Protein AF-L7FM62-F1 (afdb_monomer_lite)

Radius of gyration: 17.31 Å; chains: 1; bounding box: 42×40×51 Å

pLDDT: mean 84.06, std 14.1, range [42.88, 98.44]

InterPro domains:
  IPR026906 BspA-type LRR region [PF13306] (39-106)
  IPR026906 BspA-type LRR region [PF13306] (114-190)
  IPR032675 Leucine-rich repeat domain superfamily [G3DSA:3.80.10.10] (7-193)
  IPR053139 Putative surface bspA-like protein [PTHR45661] (45-191)

Secondary structure (DSSP, 8-state):
-----B---SSS-----TTTTTT-TT--B-S-B---TT-SSHHHHHHHHS---EEEB-TT--EE-TTTTTT-TT--EEE--TT--EE-TTTTTT-TT--EEE--TT-EE-TT---TT-TT-------TT--EEPTTTTTT-TT--EEE--TT--EE-TTTTTT-TT--EEE--TT--EE-TTTTTT-TT----

Sequence (193 aa):
MRNLIEIISPHETLEMEDFTLWACNMLSVHPKFIPTKYAWYIDKYLLSFCNIKTVFVSPKVETLPTKCFCDATKIISITIPSNVGFVENHCFCGCTNLEEINFGKNTCFDKWVTFANLFSLTKISLPTTLTKIKKFMFKNCWRLKNIDIQKNIVKIGDFAFQNCKFLTQVKIPENVSYIGIGCFKGCISLHIF

Organism: NCBI:txid370355

Foldseek 3Di:
DDQAQEDDDPDQADDDDACPCAQVQNHAYYSADEDDPPPPPRQCRCQVRYLHAEHEHDLVAQEADALNCALSCNYQEYEAEQNNQEYEARNQHNNCNHQYYHYYQRYDYDPHAANANVCNHQEYDDHPNDQELEANRHHNVCNHAEYADDQNHQEYEALSNAQVQNHQEDDDHPNHPYHYHCVVHNNNNHDDD

Structure (mmCIF, N/CA/C/O backbone):
data_AF-L7FM62-F1
#
_entry.id   AF-L7FM62-F1
#
loop_
_atom_site.group_PDB
_atom_site.id
_atom_site.type_symbol
_atom_site.label_atom_id
_atom_site.label_alt_id
_atom_site.label_comp_id
_atom_site.label_asym_id
_atom_site.label_entity_id
_atom_site.label_seq_id
_atom_site.pdbx_PDB_ins_code
_atom_site.Cartn_x
_atom_site.Cartn_y
_atom_site.Cartn_z
_atom_site.occupancy
_atom_site.B_iso_or_equiv
_atom_site.auth_seq_id
_atom_site.auth_comp_id
_atom_site.auth_asym_id
_atom_site.auth_atom_id
_atom_site.pdbx_PDB_model_num
ATOM 1 N N . MET A 1 1 ? -14.766 24.949 20.394 1.00 49.03 1 MET A N 1
ATOM 2 C CA . MET A 1 1 ? -13.620 24.028 20.219 1.00 49.03 1 MET A CA 1
ATOM 3 C C . MET A 1 1 ? -13.544 23.150 21.449 1.00 49.03 1 MET A C 1
ATOM 5 O O . MET A 1 1 ? -13.551 23.694 22.544 1.00 49.03 1 MET A O 1
ATOM 9 N N . ARG A 1 2 ? -13.571 21.822 21.300 1.00 58.53 2 ARG A N 1
ATOM 10 C CA . ARG A 1 2 ? -13.407 20.913 22.443 1.00 58.53 2 ARG A CA 1
ATOM 11 C C . ARG A 1 2 ? -11.908 20.676 22.648 1.00 58.53 2 ARG A C 1
ATOM 13 O O . ARG A 1 2 ? -11.234 20.267 21.709 1.00 58.53 2 ARG A O 1
ATOM 20 N N . ASN A 1 3 ? -11.401 20.930 23.854 1.00 79.69 3 ASN A N 1
ATOM 21 C CA . ASN A 1 3 ? -9.987 20.774 24.237 1.00 79.69 3 ASN A CA 1
ATOM 22 C C . ASN A 1 3 ? -9.592 19.302 24.485 1.00 79.69 3 ASN 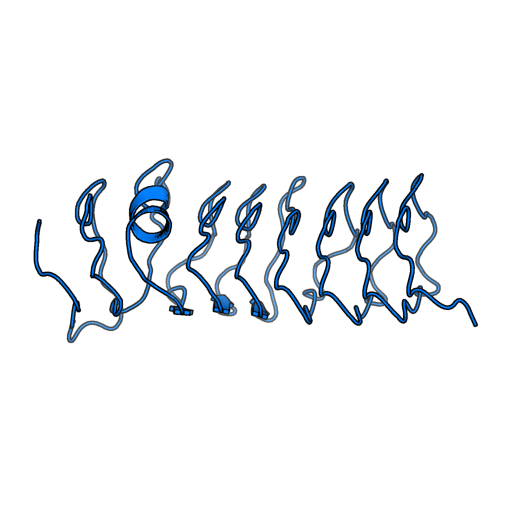A C 1
ATOM 24 O O . ASN A 1 3 ? -8.741 19.023 25.323 1.00 79.69 3 ASN A O 1
ATOM 28 N N . LEU A 1 4 ? -10.237 18.345 23.809 1.00 79.44 4 LEU A N 1
ATOM 29 C CA . LEU A 1 4 ? -9.950 16.925 24.006 1.00 79.44 4 LEU A CA 1
ATOM 30 C C . LEU A 1 4 ? -8.653 16.573 23.269 1.00 79.44 4 LEU A C 1
ATOM 32 O O . LEU A 1 4 ? -8.637 16.536 22.040 1.00 79.44 4 LEU A O 1
ATOM 36 N N . ILE A 1 5 ? -7.574 16.372 24.025 1.00 83.25 5 ILE A N 1
ATOM 37 C CA . ILE A 1 5 ? -6.223 16.104 23.501 1.00 83.25 5 ILE A CA 1
ATOM 38 C C . ILE A 1 5 ? -5.895 14.606 23.536 1.00 83.25 5 ILE A C 1
ATOM 40 O O . ILE A 1 5 ? -5.199 14.100 22.650 1.00 83.25 5 ILE A O 1
ATOM 44 N N . GLU A 1 6 ? -6.433 13.889 24.521 1.00 83.75 6 GLU A N 1
ATOM 45 C CA . GLU A 1 6 ? -6.197 12.466 24.736 1.00 83.75 6 GLU A CA 1
ATOM 46 C C . GLU A 1 6 ? -7.462 11.751 25.207 1.00 83.75 6 GLU A C 1
ATOM 48 O O . GLU A 1 6 ? -8.323 12.333 25.866 1.00 83.75 6 GLU A O 1
ATOM 53 N N . ILE A 1 7 ? -7.554 10.470 24.861 1.00 78.88 7 ILE A N 1
ATOM 54 C CA . ILE A 1 7 ? -8.517 9.532 25.428 1.00 78.88 7 ILE A CA 1
ATOM 55 C C . ILE A 1 7 ? -7.703 8.388 26.022 1.00 78.88 7 ILE A C 1
ATOM 57 O O . ILE A 1 7 ? -6.917 7.746 25.324 1.00 78.88 7 ILE A O 1
ATOM 61 N N . ILE A 1 8 ? -7.891 8.138 27.314 1.00 79.81 8 ILE A N 1
ATOM 62 C CA . ILE A 1 8 ? -7.246 7.045 28.040 1.00 79.81 8 ILE A CA 1
ATOM 63 C C . ILE A 1 8 ? -8.351 6.082 28.463 1.00 79.81 8 ILE A C 1
ATOM 65 O O . ILE A 1 8 ? -9.348 6.494 29.051 1.00 79.81 8 ILE A O 1
ATOM 69 N N . SER A 1 9 ? -8.183 4.801 28.146 1.00 74.44 9 SER A N 1
ATOM 70 C CA . SER A 1 9 ? -9.103 3.738 28.545 1.00 74.44 9 SER A CA 1
ATOM 71 C C . SER A 1 9 ? -8.308 2.624 29.223 1.00 74.44 9 SER A C 1
ATOM 73 O O . SER A 1 9 ? -7.257 2.250 28.699 1.00 74.44 9 SER A O 1
ATOM 75 N N . PRO A 1 10 ? -8.781 2.072 30.359 1.00 76.94 10 PRO A N 1
ATOM 76 C CA . PRO A 1 10 ? -8.186 0.872 30.946 1.00 76.94 10 PRO A CA 1
ATOM 77 C C . PRO A 1 10 ? -8.466 -0.371 30.089 1.00 76.94 10 PRO A C 1
ATOM 79 O O . PRO A 1 10 ? -7.793 -1.390 30.230 1.00 76.94 10 PRO A O 1
ATOM 82 N N . HIS A 1 11 ? -9.460 -0.299 29.200 1.00 67.88 11 HIS A N 1
ATOM 83 C CA . HIS A 1 11 ? -9.726 -1.346 28.230 1.00 67.88 11 HIS A CA 1
ATOM 84 C C . HIS A 1 11 ? -8.740 -1.252 27.074 1.00 67.88 11 HIS A C 1
ATOM 86 O O . HIS A 1 11 ? -8.425 -0.166 26.592 1.00 67.88 11 HIS A O 1
ATOM 92 N N . GLU A 1 12 ? -8.313 -2.414 26.582 1.00 66.31 12 GLU A N 1
ATOM 93 C CA . GLU A 1 12 ? -7.366 -2.510 25.474 1.00 66.31 12 GLU A CA 1
ATOM 94 C C . GLU A 1 12 ? -7.845 -1.770 24.212 1.00 66.31 12 GLU A C 1
ATOM 96 O O . GLU A 1 12 ? -7.026 -1.313 23.417 1.00 66.31 12 GLU A O 1
ATOM 101 N N . THR A 1 13 ? -9.163 -1.668 24.029 1.00 64.25 13 THR A N 1
ATOM 102 C CA . THR A 1 13 ? -9.812 -1.065 22.866 1.00 64.25 13 THR A CA 1
ATOM 103 C C . THR A 1 13 ? -11.104 -0.362 23.268 1.00 64.25 13 THR A C 1
ATOM 105 O O . THR A 1 13 ? -11.814 -0.865 24.141 1.00 64.25 13 THR A O 1
ATOM 108 N N . LEU A 1 14 ? -11.445 0.737 22.593 1.00 66.94 14 LEU A N 1
ATOM 109 C CA . LEU A 1 14 ? -12.671 1.501 22.835 1.00 66.94 14 LEU A CA 1
ATOM 110 C C . LEU A 1 14 ? -13.497 1.591 21.542 1.00 66.94 14 LEU A C 1
ATOM 112 O O . LEU A 1 14 ? -13.005 2.094 20.533 1.00 66.94 14 LEU A O 1
ATOM 116 N N . GLU A 1 15 ? -14.725 1.074 21.571 1.00 67.06 15 GLU A N 1
ATOM 117 C CA . GLU A 1 15 ? -15.698 1.246 20.484 1.00 67.06 15 GLU A CA 1
ATOM 118 C C . GLU A 1 15 ? -16.372 2.614 20.623 1.00 67.06 15 GLU A C 1
ATOM 120 O O . GLU A 1 15 ? -16.695 3.043 21.731 1.00 67.06 15 GLU A O 1
ATOM 125 N N . MET A 1 16 ? -16.559 3.312 19.503 1.00 66.94 16 MET A N 1
ATOM 126 C CA . MET A 1 16 ? -17.201 4.624 19.465 1.00 66.94 16 MET A CA 1
ATOM 127 C C . MET A 1 16 ? -18.204 4.684 18.322 1.00 66.94 16 MET A C 1
ATOM 129 O O . MET A 1 16 ? -17.949 4.162 17.238 1.00 66.94 16 MET A O 1
ATOM 133 N N . GLU A 1 17 ? -19.331 5.343 18.568 1.00 63.56 17 GLU A N 1
ATOM 134 C CA . GLU A 1 17 ? -20.354 5.579 17.554 1.00 63.56 17 GLU A CA 1
ATOM 135 C C . GLU A 1 17 ? -19.947 6.692 16.578 1.00 63.56 17 GLU A C 1
ATOM 137 O O . GLU A 1 17 ? -19.031 7.488 16.829 1.00 63.56 17 GLU A O 1
ATOM 142 N N . ASP A 1 18 ? -20.673 6.764 15.464 1.00 58.88 18 ASP A N 1
ATOM 143 C CA . ASP A 1 18 ? -20.559 7.803 14.445 1.00 58.88 18 ASP A CA 1
ATOM 144 C C . ASP A 1 18 ? -20.551 9.194 15.100 1.00 58.88 18 ASP A C 1
ATOM 146 O O . ASP A 1 18 ? -21.311 9.474 16.023 1.00 58.88 18 ASP A O 1
ATOM 150 N N . PHE A 1 19 ? -19.687 10.092 14.622 1.00 60.34 19 PHE A N 1
ATOM 151 C CA . PHE A 1 19 ? -19.559 11.475 15.114 1.00 60.34 19 PHE A CA 1
ATOM 152 C C . PHE A 1 19 ? -19.111 11.663 16.579 1.00 60.34 19 PHE A C 1
ATOM 154 O O . PHE A 1 19 ? -18.954 12.816 16.988 1.00 60.34 19 PHE A O 1
ATOM 161 N N . THR A 1 20 ? -18.799 10.603 17.342 1.00 68.44 20 THR A N 1
ATOM 162 C CA . THR A 1 20 ? -18.318 10.717 18.742 1.00 68.44 20 THR A CA 1
ATOM 163 C C . THR A 1 20 ? -17.150 11.703 18.882 1.00 68.44 20 THR A C 1
ATOM 165 O O . THR A 1 20 ? -17.097 12.491 19.827 1.00 68.44 20 THR A O 1
ATOM 168 N N . LEU A 1 21 ? -16.236 11.708 17.904 1.00 72.19 21 LEU A N 1
ATOM 169 C CA . LEU A 1 21 ? -15.030 12.549 17.884 1.00 72.19 21 LEU A CA 1
ATOM 170 C C . LEU A 1 21 ? -15.069 13.642 16.810 1.00 72.19 21 LEU A C 1
ATOM 172 O O . LEU A 1 21 ? -14.034 14.164 16.386 1.00 72.19 21 LEU A O 1
ATOM 176 N N . TRP A 1 22 ? -16.268 14.015 16.358 1.00 71.62 22 TRP A N 1
ATOM 177 C CA . TRP A 1 22 ? -16.427 15.105 15.406 1.00 71.62 22 TRP A CA 1
ATOM 178 C C . TRP A 1 22 ? -15.876 16.421 15.981 1.00 71.62 22 TRP A C 1
ATOM 180 O O . TRP A 1 22 ? -16.184 16.813 17.108 1.00 71.62 22 TRP A O 1
ATOM 190 N N . ALA A 1 23 ? -15.043 17.100 15.186 1.00 72.81 23 ALA A N 1
ATOM 191 C CA . ALA A 1 23 ? -14.359 18.346 15.541 1.00 72.81 23 ALA A CA 1
ATOM 192 C C . ALA A 1 23 ? -13.400 18.269 16.756 1.00 72.81 23 ALA A C 1
ATOM 194 O O . ALA A 1 23 ? -13.016 19.307 17.310 1.00 72.81 23 ALA A O 1
ATOM 195 N N . CYS A 1 24 ? -12.960 17.069 17.159 1.00 75.06 24 CYS A N 1
ATOM 196 C CA . CYS A 1 24 ? -11.897 16.864 18.152 1.00 75.06 24 CYS A CA 1
ATOM 197 C C . CYS A 1 24 ? -10.498 17.101 17.549 1.00 75.06 24 CYS A C 1
ATOM 199 O O . CYS A 1 24 ? -9.628 16.236 17.575 1.00 75.06 24 CYS A O 1
ATOM 201 N N . ASN A 1 25 ? -10.263 18.300 17.011 1.00 77.81 25 ASN A N 1
ATOM 202 C CA . ASN A 1 25 ? -9.083 18.597 16.187 1.00 77.81 25 ASN A CA 1
ATOM 203 C C . ASN A 1 25 ? -7.741 18.528 16.940 1.00 77.81 25 ASN A C 1
ATOM 205 O O . ASN A 1 25 ? -6.683 18.441 16.320 1.00 77.81 25 ASN A O 1
ATOM 209 N N . MET A 1 26 ? -7.787 18.574 18.274 1.00 80.56 26 MET A N 1
ATOM 210 C CA . MET A 1 26 ? -6.614 18.490 19.148 1.00 80.56 26 MET A CA 1
ATOM 211 C C . MET A 1 26 ? -6.299 17.057 19.592 1.00 80.56 26 MET A C 1
ATOM 213 O O . MET A 1 26 ? -5.229 16.831 20.159 1.00 80.56 26 MET A O 1
ATOM 217 N N . LEU A 1 27 ? -7.195 16.094 19.333 1.00 79.81 27 LEU A N 1
ATOM 218 C CA . LEU A 1 27 ? -7.013 14.712 19.756 1.00 79.81 27 LEU A CA 1
ATOM 219 C C . LEU A 1 27 ? -5.806 14.117 19.032 1.00 79.81 27 LEU A C 1
ATOM 221 O O . LEU A 1 27 ? -5.775 14.044 17.805 1.00 79.81 27 LEU A O 1
ATOM 225 N N . SER A 1 28 ? -4.813 13.701 19.805 1.00 79.12 28 SER A N 1
ATOM 226 C CA . SER A 1 28 ? -3.549 13.154 19.299 1.00 79.12 28 SER A CA 1
ATOM 227 C C . SER A 1 28 ? -3.240 11.758 19.843 1.00 79.12 28 SER A C 1
ATOM 229 O O . SER A 1 28 ? -2.419 11.051 19.259 1.00 79.12 28 SER A O 1
ATOM 231 N N . VAL A 1 29 ? -3.942 11.336 20.903 1.00 73.50 29 VAL A N 1
ATOM 232 C CA . VAL A 1 29 ? -3.799 10.027 21.556 1.00 73.50 29 VAL A CA 1
ATOM 233 C C . VAL A 1 29 ? -5.168 9.348 21.665 1.00 73.50 29 VAL A C 1
ATOM 235 O O . VAL A 1 29 ? -6.102 9.935 22.207 1.00 73.50 29 VAL A O 1
ATOM 238 N N . HIS A 1 30 ? -5.286 8.111 21.169 1.00 74.44 30 HIS A N 1
ATOM 239 C CA . HIS A 1 30 ? -6.516 7.305 21.208 1.00 74.44 30 HIS A CA 1
ATOM 240 C C . HIS A 1 30 ? -6.205 5.851 21.621 1.00 74.44 30 HIS A C 1
ATOM 242 O O . HIS A 1 30 ? -5.213 5.300 21.129 1.00 74.44 30 HIS A O 1
ATOM 248 N N . PRO A 1 31 ? -7.037 5.186 22.454 1.00 64.94 31 PRO A N 1
ATOM 249 C CA . PRO A 1 31 ? -6.755 3.863 23.025 1.00 64.94 31 PRO A CA 1
ATOM 250 C C . PRO A 1 31 ? -7.013 2.704 22.038 1.00 64.94 31 PRO A C 1
ATOM 252 O O . PRO A 1 31 ? -7.714 1.752 22.347 1.00 64.94 31 PRO A O 1
ATOM 255 N N . LYS A 1 32 ? -6.389 2.755 20.851 1.00 68.56 32 LYS A N 1
ATOM 256 C CA . LYS A 1 32 ? -6.542 1.821 19.711 1.00 68.56 32 LYS A CA 1
ATOM 257 C C . LYS A 1 32 ? -7.859 1.971 18.949 1.00 68.56 32 LYS A C 1
ATOM 259 O O . LYS A 1 32 ? -8.868 2.406 19.490 1.00 68.56 32 LYS A O 1
ATOM 264 N N . PHE A 1 33 ? -7.811 1.659 17.659 1.00 63.56 33 PHE A N 1
ATOM 265 C CA . PHE A 1 33 ? -8.907 1.881 16.720 1.00 63.56 33 PHE A CA 1
ATOM 266 C C . PHE A 1 33 ? -9.617 0.561 16.386 1.00 63.56 33 PHE A C 1
ATOM 268 O O . PHE A 1 33 ? -8.963 -0.427 16.031 1.00 63.56 33 PHE A O 1
ATOM 275 N N . ILE A 1 34 ? -10.949 0.555 16.501 1.00 57.62 34 ILE A N 1
ATOM 276 C CA . ILE A 1 34 ? -11.822 -0.529 16.039 1.00 57.62 34 ILE A CA 1
ATOM 277 C C . ILE A 1 34 ? -12.706 0.033 14.916 1.00 57.62 34 ILE A C 1
ATOM 279 O O . ILE A 1 34 ? -13.681 0.714 15.223 1.00 57.62 34 ILE A O 1
ATOM 283 N N . PRO A 1 35 ? -12.412 -0.255 13.638 1.00 54.12 35 PRO A N 1
ATOM 284 C CA . PRO A 1 35 ? -13.389 -0.070 12.585 1.00 54.12 35 PRO A CA 1
ATOM 285 C C . PRO A 1 35 ? -14.547 -1.042 12.812 1.00 54.12 35 PRO A C 1
ATOM 287 O O . PRO A 1 35 ? -14.364 -2.249 12.996 1.00 54.12 35 PRO A O 1
ATOM 290 N N . THR A 1 36 ? -15.751 -0.494 12.833 1.00 49.75 36 THR A N 1
ATOM 291 C CA . THR A 1 36 ? -16.999 -1.237 12.997 1.00 49.75 36 THR A CA 1
ATOM 292 C C . THR A 1 36 ? -17.367 -1.941 11.680 1.00 49.75 36 THR A C 1
ATOM 294 O O . THR A 1 36 ? -17.118 -1.414 10.596 1.00 49.75 36 THR A O 1
ATOM 297 N N . LYS A 1 37 ? -17.986 -3.135 11.740 1.00 45.06 37 LYS A N 1
ATOM 298 C CA . LYS A 1 37 ? -18.397 -3.931 10.553 1.00 45.06 37 LYS A CA 1
ATOM 299 C C . LYS A 1 37 ? -19.301 -3.150 9.580 1.00 45.06 37 LYS A C 1
ATOM 301 O O . LYS A 1 37 ? -19.382 -3.497 8.405 1.00 45.06 37 LYS A O 1
ATOM 306 N N . TYR A 1 38 ? -19.968 -2.105 10.069 1.00 42.88 38 TYR A N 1
ATOM 307 C CA . TYR A 1 38 ? -20.912 -1.270 9.322 1.00 42.88 38 TYR A CA 1
ATOM 308 C C . TYR A 1 38 ? -20.440 0.184 9.178 1.00 42.88 38 TYR A C 1
ATOM 310 O O . TYR A 1 38 ? -21.223 1.052 8.799 1.00 42.88 38 TYR A O 1
ATOM 318 N N . ALA A 1 39 ? -19.173 0.476 9.485 1.00 45.69 39 ALA A N 1
ATOM 319 C CA . ALA A 1 39 ? -18.628 1.825 9.436 1.00 45.69 39 ALA A CA 1
ATOM 320 C C . ALA A 1 39 ? -18.424 2.304 7.991 1.00 45.69 39 ALA A C 1
ATOM 322 O O . ALA A 1 39 ? -17.317 2.322 7.462 1.00 45.69 39 ALA A O 1
ATOM 323 N N . TRP A 1 40 ? -19.500 2.736 7.337 1.00 47.12 40 TRP A N 1
ATOM 324 C CA . TRP A 1 40 ? -19.395 3.487 6.085 1.00 47.12 40 TRP A CA 1
ATOM 325 C C . TRP A 1 40 ? -18.919 4.933 6.332 1.00 47.12 40 TRP A C 1
ATOM 327 O O . TRP A 1 40 ? -18.398 5.564 5.411 1.00 47.12 40 TRP A O 1
ATOM 337 N N . TYR A 1 41 ? -19.055 5.440 7.571 1.00 46.19 41 TYR A N 1
ATOM 338 C CA . TYR A 1 41 ? -18.729 6.824 7.953 1.00 46.19 41 TYR A CA 1
ATOM 339 C C . TYR A 1 41 ? -18.043 7.012 9.327 1.00 46.19 41 TYR A C 1
ATOM 341 O O . TYR A 1 41 ? -17.331 8.012 9.470 1.00 46.19 41 TYR A O 1
ATOM 349 N N . ILE A 1 42 ? -18.154 6.056 10.267 1.00 45.31 42 ILE A N 1
ATOM 350 C CA . ILE A 1 42 ? -17.669 6.175 11.671 1.00 45.31 42 ILE A CA 1
ATOM 351 C C . ILE A 1 42 ? -16.182 6.544 11.733 1.00 45.31 42 ILE A C 1
ATOM 353 O O . ILE A 1 42 ? -15.741 7.346 12.556 1.00 45.31 42 ILE A O 1
ATOM 357 N N . ASP A 1 43 ? -15.419 6.053 10.764 1.00 53.97 43 ASP A N 1
ATOM 358 C CA . ASP A 1 43 ? -13.964 6.064 10.814 1.00 53.97 43 ASP A CA 1
ATOM 359 C C . ASP A 1 43 ? -13.320 7.205 10.028 1.00 53.97 43 ASP A C 1
ATOM 361 O O . ASP A 1 43 ? -12.213 7.652 10.350 1.00 53.97 43 ASP A O 1
ATOM 365 N N . LYS A 1 44 ? -14.030 7.747 9.027 1.00 52.66 44 LYS A N 1
ATOM 366 C CA . LYS A 1 44 ? -13.498 8.841 8.209 1.00 52.66 44 LYS A CA 1
ATOM 367 C C . LYS A 1 44 ? -13.217 10.060 9.079 1.00 52.66 44 LYS A C 1
ATOM 369 O O . LYS A 1 44 ? -12.220 10.745 8.870 1.00 52.66 44 LYS A O 1
ATOM 374 N N . TYR A 1 45 ? -14.065 10.331 10.066 1.00 53.72 45 TYR A N 1
ATOM 375 C CA . TYR A 1 45 ? -13.995 11.553 10.862 1.00 53.72 45 TYR A CA 1
ATOM 376 C C . TYR A 1 45 ? -12.939 11.519 11.961 1.00 53.72 45 TYR A C 1
ATOM 378 O O . TYR A 1 45 ? -12.272 12.536 12.157 1.00 53.72 45 TYR A O 1
ATOM 386 N N . LEU A 1 46 ? -12.722 10.364 12.604 1.00 59.72 46 LEU A N 1
ATOM 387 C CA . LEU A 1 46 ? -11.610 10.182 13.539 1.00 59.72 46 LEU A CA 1
ATOM 388 C C . LEU A 1 46 ? -10.294 10.588 12.868 1.00 59.72 46 LEU A C 1
ATOM 390 O O . LEU A 1 46 ? -9.519 11.367 13.408 1.00 59.72 46 LEU A O 1
ATOM 394 N N . LEU A 1 47 ? -10.075 10.106 11.651 1.00 64.62 47 LEU A N 1
ATOM 395 C CA . LEU A 1 47 ? -8.807 10.255 10.949 1.00 64.62 47 LEU A CA 1
ATOM 396 C C . LEU A 1 47 ? -8.693 11.557 10.151 1.00 64.62 47 LEU A C 1
ATOM 398 O O . LEU A 1 47 ? -7.590 12.066 9.960 1.00 64.62 47 LEU A O 1
ATOM 402 N N . SER A 1 48 ? -9.822 12.088 9.671 1.00 63.28 48 SER A N 1
ATOM 403 C CA . SER A 1 48 ? -9.851 13.339 8.902 1.00 63.28 48 SER A CA 1
ATOM 404 C C . SER A 1 48 ? -9.767 14.574 9.795 1.00 63.28 48 SER A C 1
ATOM 406 O O . SER A 1 48 ? -9.227 15.589 9.360 1.00 63.28 48 SER A O 1
ATOM 408 N N . PHE A 1 49 ? -10.310 14.516 11.018 1.00 63.44 49 PHE A N 1
ATOM 409 C CA . PHE A 1 49 ? -10.369 15.680 11.905 1.00 63.44 49 PHE A CA 1
ATOM 410 C C . PHE A 1 49 ? -9.370 15.636 13.058 1.00 63.44 49 PHE A C 1
ATOM 412 O O . PHE A 1 49 ? -8.901 16.698 13.455 1.00 63.44 49 PHE A O 1
ATOM 419 N N . CYS A 1 50 ? -9.002 14.463 13.579 1.00 70.25 50 CYS A N 1
ATOM 420 C CA . CYS A 1 50 ? -8.064 14.388 14.700 1.00 70.25 50 CYS A CA 1
ATOM 421 C C . CYS A 1 50 ? -6.604 14.486 14.229 1.00 70.25 50 CYS A C 1
ATOM 423 O O . CYS A 1 50 ? -6.254 14.135 13.103 1.00 70.25 50 CYS A O 1
ATOM 425 N N . ASN A 1 51 ? -5.714 14.911 15.123 1.00 78.06 51 ASN A N 1
ATOM 426 C CA . ASN A 1 51 ? -4.272 14.990 14.885 1.00 78.06 51 ASN A CA 1
ATOM 427 C C . ASN A 1 51 ? -3.557 13.662 15.212 1.00 78.06 51 ASN A C 1
ATOM 429 O O . ASN A 1 51 ? -2.444 13.650 15.747 1.00 78.06 51 ASN A O 1
ATOM 433 N N . ILE A 1 52 ? -4.214 12.535 14.926 1.00 81.12 52 ILE A N 1
ATOM 434 C CA . ILE A 1 52 ? -3.692 11.197 15.210 1.00 81.12 52 ILE A CA 1
ATOM 435 C C . ILE A 1 52 ? -2.615 10.860 14.178 1.00 81.12 52 ILE A C 1
ATOM 437 O O . ILE A 1 52 ? -2.883 10.759 12.981 1.00 81.12 52 ILE A O 1
ATOM 441 N N . LYS A 1 53 ? -1.385 10.672 14.664 1.00 86.25 53 LYS A N 1
ATOM 442 C CA . LYS A 1 53 ? -0.214 10.344 13.835 1.00 86.25 53 LYS A CA 1
ATOM 443 C C . LYS A 1 53 ? 0.037 8.846 13.715 1.00 86.25 53 LYS A C 1
ATOM 445 O O . LYS A 1 53 ? 0.547 8.400 12.694 1.00 86.25 53 LYS A O 1
ATOM 450 N N . THR A 1 54 ? -0.327 8.072 14.728 1.00 83.31 54 THR A N 1
ATOM 451 C CA . THR A 1 54 ? -0.051 6.634 14.773 1.00 83.31 54 THR A CA 1
ATOM 452 C C . THR A 1 54 ? -1.338 5.881 15.040 1.00 83.31 54 THR A C 1
ATOM 454 O O . THR A 1 54 ? -2.067 6.218 15.972 1.00 83.31 54 THR A O 1
ATOM 457 N N . VAL A 1 55 ? -1.602 4.846 14.243 1.00 82.88 55 VAL A N 1
ATOM 458 C CA . VAL A 1 55 ? -2.782 3.993 14.399 1.00 82.88 55 VAL A CA 1
ATOM 459 C C . VAL A 1 55 ? -2.372 2.546 14.657 1.00 82.88 55 VAL A C 1
ATOM 461 O O . VAL A 1 55 ? -1.619 1.938 13.895 1.00 82.88 55 VAL A O 1
ATOM 464 N N . PHE A 1 56 ? -2.936 1.978 15.721 1.00 81.00 56 PHE A N 1
ATOM 465 C CA . PHE A 1 56 ? -2.886 0.550 16.019 1.00 81.00 56 PHE A CA 1
ATOM 466 C C . PHE A 1 56 ? -4.287 -0.033 15.831 1.00 81.00 56 PHE A C 1
ATOM 468 O O . PHE A 1 56 ? -5.216 0.342 16.556 1.00 81.00 56 PHE A O 1
ATOM 475 N N . VAL A 1 57 ? -4.442 -0.920 14.845 1.00 79.62 57 VAL A N 1
ATOM 476 C CA . VAL A 1 57 ? -5.710 -1.619 14.593 1.00 79.62 57 VAL A CA 1
ATOM 477 C C . VAL A 1 57 ? -5.894 -2.715 15.641 1.00 79.62 57 VAL A C 1
ATOM 479 O O . VAL A 1 57 ? -4.958 -3.452 15.953 1.00 79.62 57 VAL A O 1
ATOM 482 N N . SER A 1 58 ? -7.099 -2.815 16.198 1.00 79.19 58 SER A N 1
ATOM 483 C CA . SER A 1 58 ? -7.436 -3.816 17.211 1.00 79.19 58 SER A CA 1
ATOM 484 C C . SER A 1 58 ? -7.292 -5.269 16.709 1.00 79.19 58 SER A C 1
ATOM 486 O O . SER A 1 58 ? -7.710 -5.579 15.588 1.00 79.19 58 SER A O 1
ATOM 488 N N . PRO A 1 59 ? -6.807 -6.205 17.553 1.00 75.12 59 PRO A N 1
ATOM 489 C CA . PRO A 1 59 ? -6.798 -7.636 17.249 1.00 75.12 59 PRO A CA 1
ATOM 490 C C . PRO A 1 59 ? -8.183 -8.294 17.101 1.00 75.12 59 PRO A C 1
ATOM 492 O O . PRO A 1 59 ? -8.271 -9.459 16.725 1.00 75.12 59 PRO A O 1
ATOM 495 N N . LYS A 1 60 ? -9.272 -7.579 17.408 1.00 78.06 60 LYS A N 1
ATOM 496 C CA . LYS A 1 60 ? -10.652 -8.061 17.206 1.00 78.06 60 LYS A CA 1
ATOM 497 C C . LYS A 1 60 ? -11.185 -7.782 15.799 1.00 78.06 60 LYS A C 1
ATOM 499 O O . LYS A 1 60 ? -12.278 -8.211 15.452 1.00 78.06 60 LYS A O 1
ATOM 504 N N . VAL A 1 61 ? -10.439 -7.021 15.004 1.00 78.38 61 VAL A N 1
ATOM 505 C CA . VAL A 1 61 ? -10.857 -6.576 13.674 1.00 78.38 61 VAL A CA 1
ATOM 506 C C . VAL A 1 61 ? -10.484 -7.642 12.661 1.00 78.38 61 VAL A C 1
ATOM 508 O O . VAL A 1 61 ? -9.310 -7.954 12.490 1.00 78.38 61 VAL A O 1
ATOM 511 N N . GLU A 1 62 ? -11.470 -8.191 11.967 1.00 83.62 62 GLU A N 1
ATOM 512 C CA . GLU A 1 62 ? -11.223 -9.199 10.931 1.00 83.62 62 GLU A CA 1
ATOM 513 C C . GLU A 1 62 ? -11.042 -8.569 9.546 1.00 83.62 62 GLU A C 1
ATOM 515 O O . GLU A 1 62 ? -10.280 -9.073 8.721 1.00 83.62 62 GLU A O 1
ATOM 520 N N . THR A 1 63 ? -11.729 -7.452 9.292 1.00 82.88 63 THR A N 1
ATOM 521 C CA . THR A 1 63 ? -11.744 -6.769 7.995 1.00 82.88 63 THR A CA 1
ATOM 522 C C . THR A 1 63 ? -11.549 -5.269 8.169 1.00 82.88 63 THR A C 1
ATOM 524 O O . THR A 1 63 ? -12.173 -4.657 9.031 1.00 82.88 63 THR A O 1
ATOM 527 N N . LEU A 1 64 ? -10.698 -4.678 7.331 1.00 83.94 64 LEU A N 1
ATOM 528 C CA . LEU A 1 64 ? -10.592 -3.235 7.137 1.00 83.94 64 LEU A CA 1
ATOM 529 C C . LEU A 1 64 ? -11.522 -2.809 5.989 1.00 83.94 64 LEU A C 1
ATOM 531 O O . LEU A 1 64 ? -11.223 -3.157 4.841 1.00 83.94 64 LEU A O 1
ATOM 535 N N . PRO A 1 65 ? -12.623 -2.081 6.268 1.00 80.44 65 PRO A N 1
ATOM 536 C CA . PRO A 1 65 ? -13.632 -1.753 5.265 1.00 80.44 65 PRO A CA 1
ATOM 537 C C . PRO A 1 65 ? -13.144 -0.820 4.154 1.00 80.44 65 PRO A C 1
ATOM 539 O O . PRO A 1 65 ? -12.120 -0.139 4.244 1.00 80.44 65 PRO A O 1
ATOM 542 N N . THR A 1 66 ? -13.921 -0.756 3.078 1.00 82.06 66 THR A N 1
ATOM 543 C CA . THR A 1 66 ? -13.638 0.096 1.926 1.00 82.06 66 THR A CA 1
ATOM 544 C C . THR A 1 66 ? -13.426 1.547 2.369 1.00 82.06 66 THR A C 1
ATOM 546 O O . THR A 1 66 ? -14.269 2.134 3.038 1.00 82.06 66 THR A O 1
ATOM 549 N N . LYS A 1 67 ? -12.304 2.147 1.949 1.00 80.69 67 LYS A N 1
ATOM 550 C CA . LYS A 1 67 ? -11.918 3.543 2.239 1.00 80.69 67 LYS A CA 1
ATOM 551 C C . LYS A 1 67 ? -11.730 3.897 3.727 1.00 80.69 67 LYS A C 1
ATOM 553 O O . LYS A 1 67 ? -11.690 5.087 4.030 1.00 80.69 67 LYS A O 1
ATOM 558 N N . CYS A 1 68 ? -11.536 2.927 4.626 1.00 77.31 68 CYS A N 1
ATOM 559 C CA . CYS A 1 68 ? -11.436 3.197 6.067 1.00 77.31 68 CYS A CA 1
ATOM 560 C C . CYS A 1 68 ? -10.410 4.267 6.485 1.00 77.31 68 CYS A C 1
ATOM 562 O O . CYS A 1 68 ? -10.727 5.120 7.308 1.00 77.31 68 CYS A O 1
ATOM 564 N N . PHE A 1 69 ? -9.211 4.270 5.895 1.00 83.94 69 PHE A N 1
ATOM 565 C CA . PHE A 1 69 ? -8.171 5.283 6.128 1.00 83.94 69 PHE A CA 1
ATOM 566 C C . PHE A 1 69 ? -8.027 6.265 4.947 1.00 83.94 69 PHE A C 1
ATOM 568 O O . PHE A 1 69 ? -7.046 7.003 4.874 1.00 83.94 69 PHE A O 1
ATOM 575 N N . CYS A 1 70 ? -8.976 6.301 4.003 1.00 84.19 70 CYS A N 1
ATOM 576 C CA . CYS A 1 70 ? -8.845 7.107 2.789 1.00 84.19 70 CYS A CA 1
ATOM 577 C C . CYS A 1 70 ? -8.760 8.598 3.136 1.00 84.19 70 CYS A C 1
ATOM 579 O O . CYS A 1 70 ? -9.569 9.108 3.908 1.00 84.19 70 CYS A O 1
ATOM 581 N N . ASP A 1 71 ? -7.781 9.290 2.554 1.00 85.25 71 ASP A N 1
ATOM 582 C CA . ASP A 1 71 ? -7.471 10.703 2.798 1.00 85.25 71 ASP A CA 1
ATOM 583 C C . ASP A 1 71 ? -7.172 11.044 4.271 1.00 85.25 71 ASP A C 1
ATOM 585 O O . ASP A 1 71 ? -7.235 12.206 4.681 1.00 85.25 71 ASP A O 1
ATOM 589 N N . ALA A 1 72 ? -6.778 10.051 5.075 1.00 84.25 72 ALA A N 1
ATOM 590 C CA . ALA A 1 72 ? -6.275 10.252 6.430 1.00 84.25 72 ALA A CA 1
ATOM 591 C C . ALA A 1 72 ? -4.876 10.898 6.411 1.00 84.25 72 ALA A C 1
ATOM 593 O O . ALA A 1 72 ? -3.851 10.269 6.672 1.00 84.25 72 ALA A O 1
ATOM 594 N N . THR A 1 73 ? -4.826 12.182 6.062 1.00 88.19 73 THR A N 1
ATOM 595 C CA . THR A 1 73 ? -3.587 12.929 5.795 1.00 88.19 73 THR A CA 1
ATOM 596 C C . THR A 1 73 ? -2.734 13.194 7.035 1.00 88.19 73 THR A C 1
ATOM 598 O O . THR A 1 73 ? -1.611 13.666 6.897 1.00 88.19 73 THR A O 1
ATOM 601 N N . LYS A 1 74 ? -3.220 12.919 8.250 1.00 87.31 74 LYS A N 1
ATOM 602 C CA . LYS A 1 74 ? -2.460 13.121 9.497 1.00 87.31 74 LYS A CA 1
ATOM 603 C C . LYS A 1 74 ? -1.686 11.886 9.957 1.00 87.31 74 LYS A C 1
ATOM 605 O O . LYS A 1 74 ? -0.717 12.044 10.697 1.00 87.31 74 LYS A O 1
ATOM 610 N N . ILE A 1 75 ? -2.065 10.695 9.490 1.00 87.88 75 ILE A N 1
ATOM 611 C CA . ILE A 1 75 ? -1.416 9.443 9.888 1.00 87.88 75 ILE A CA 1
ATOM 612 C C . ILE A 1 75 ? -0.029 9.358 9.244 1.00 87.88 75 ILE A C 1
ATOM 614 O O . ILE A 1 75 ? 0.121 9.568 8.043 1.00 87.88 75 ILE A O 1
ATOM 618 N N . ILE A 1 76 ? 0.960 9.015 10.063 1.00 92.75 76 ILE A N 1
ATOM 619 C CA . ILE A 1 76 ? 2.362 8.778 9.714 1.00 92.75 76 ILE A CA 1
ATOM 620 C C . ILE A 1 76 ? 2.671 7.280 9.717 1.00 92.75 76 ILE A C 1
ATOM 622 O O . ILE A 1 76 ? 3.416 6.811 8.860 1.00 92.75 76 ILE A O 1
ATOM 626 N N . SER A 1 77 ? 2.084 6.504 10.631 1.00 91.75 77 SER A N 1
ATOM 627 C CA . SER A 1 77 ? 2.273 5.051 10.658 1.00 91.75 77 SER A CA 1
ATOM 628 C C . SER A 1 77 ? 1.012 4.291 11.052 1.00 91.75 77 SER A C 1
ATOM 630 O O . SER A 1 77 ? 0.209 4.740 11.877 1.00 91.75 77 SER A O 1
ATOM 632 N N . ILE A 1 78 ? 0.848 3.108 10.456 1.00 89.44 78 ILE A N 1
ATOM 633 C CA . ILE A 1 78 ? -0.218 2.172 10.812 1.00 89.44 78 ILE A CA 1
ATOM 634 C C . ILE A 1 78 ? 0.314 0.749 10.980 1.00 89.44 78 ILE A C 1
ATOM 636 O O . ILE A 1 78 ? 1.089 0.248 10.163 1.00 89.44 78 ILE A O 1
ATOM 640 N N . THR A 1 79 ? -0.147 0.087 12.042 1.00 89.00 79 THR A N 1
ATOM 641 C CA . THR A 1 79 ? 0.096 -1.339 12.282 1.00 89.00 79 THR A CA 1
ATOM 642 C C . THR A 1 79 ? -1.208 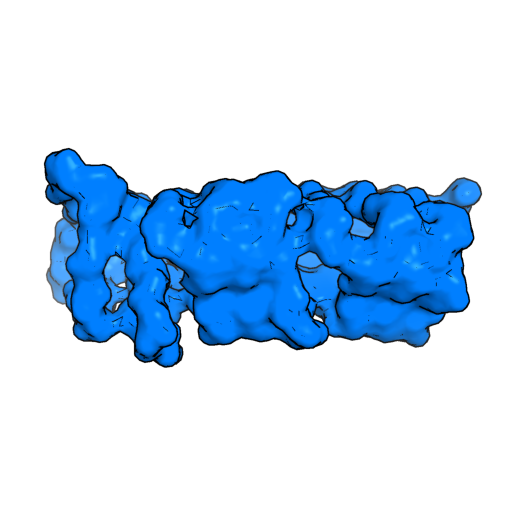-2.122 12.193 1.00 89.00 79 THR A C 1
ATOM 644 O O . THR A 1 79 ? -2.148 -1.874 12.951 1.00 89.00 79 THR A O 1
ATOM 647 N N . ILE A 1 80 ? -1.239 -3.076 11.264 1.00 87.81 80 ILE A N 1
ATOM 648 C CA . ILE A 1 80 ? -2.354 -3.980 10.995 1.00 87.81 80 ILE A CA 1
ATOM 649 C C . ILE A 1 80 ? -1.964 -5.361 11.545 1.00 87.81 80 ILE A C 1
ATOM 651 O O . ILE A 1 80 ? -1.007 -5.959 11.050 1.00 87.81 80 ILE A O 1
ATOM 655 N N . PRO A 1 81 ? -2.650 -5.879 12.574 1.00 86.38 81 PRO A N 1
ATOM 656 C CA . PRO A 1 81 ? -2.278 -7.140 13.204 1.00 86.38 81 PRO A CA 1
ATOM 657 C C . PRO A 1 81 ? -2.670 -8.356 12.344 1.00 86.38 81 PRO A C 1
ATOM 659 O O . PRO A 1 81 ? -3.439 -8.259 11.389 1.00 86.38 81 PRO A O 1
ATOM 662 N N . SER A 1 82 ? -2.125 -9.533 12.667 1.00 86.38 82 SER A N 1
ATOM 663 C CA . SER A 1 82 ? -2.256 -10.760 11.856 1.00 86.38 82 SER A CA 1
ATOM 664 C C . SER A 1 82 ? -3.661 -11.355 11.772 1.00 86.38 82 SER A C 1
ATOM 666 O O . SER A 1 82 ? -3.903 -12.169 10.886 1.00 86.38 82 SER A O 1
ATOM 668 N N . ASN A 1 83 ? -4.560 -10.968 12.674 1.00 84.06 83 ASN A N 1
ATOM 669 C CA . ASN A 1 83 ? -5.981 -11.328 12.668 1.00 84.06 83 ASN A CA 1
ATOM 670 C C . ASN A 1 83 ? -6.793 -10.574 11.607 1.00 84.06 83 ASN A C 1
ATOM 672 O O . ASN A 1 83 ? -7.880 -11.026 11.263 1.00 84.06 83 ASN A O 1
ATOM 676 N N . VAL A 1 84 ? -6.292 -9.446 11.088 1.00 84.44 84 VAL A N 1
ATOM 677 C CA . VAL A 1 84 ? -6.955 -8.741 9.987 1.00 84.44 84 VAL A CA 1
ATOM 678 C C . VAL A 1 84 ? -6.740 -9.568 8.724 1.00 84.44 84 VAL A C 1
ATOM 680 O O . VAL A 1 84 ? -5.705 -9.475 8.054 1.00 84.44 84 VAL A O 1
ATOM 683 N N . GLY A 1 85 ? -7.724 -10.416 8.438 1.00 83.19 85 GLY A N 1
ATOM 684 C CA . GLY A 1 85 ? -7.724 -11.325 7.305 1.00 83.19 85 GLY A CA 1
ATOM 685 C C . GLY A 1 85 ? -7.956 -10.602 5.987 1.00 83.19 85 GLY A C 1
ATOM 686 O O . GLY A 1 85 ? -7.455 -11.055 4.961 1.00 83.19 85 GLY A O 1
ATOM 687 N N . PHE A 1 86 ? -8.657 -9.465 5.995 1.00 86.88 86 PHE A N 1
ATOM 688 C CA . PHE A 1 86 ? -9.058 -8.802 4.758 1.00 86.88 86 PHE A CA 1
ATOM 689 C C . PHE A 1 86 ? -8.944 -7.276 4.813 1.00 86.88 86 PHE A C 1
ATOM 691 O O . PHE A 1 86 ? -9.347 -6.633 5.776 1.00 86.88 86 PHE A O 1
ATOM 698 N N . VAL A 1 87 ? -8.401 -6.684 3.752 1.00 89.12 87 VAL A N 1
ATOM 699 C CA . VAL A 1 87 ? -8.359 -5.236 3.531 1.00 89.12 87 VAL A CA 1
ATOM 700 C C . VAL A 1 87 ? -9.091 -4.927 2.236 1.00 89.12 87 VAL A C 1
ATOM 702 O O . VAL A 1 87 ? -8.681 -5.351 1.150 1.00 89.12 87 VAL A O 1
ATOM 705 N N . GLU A 1 88 ? -10.178 -4.177 2.360 1.00 88.38 88 G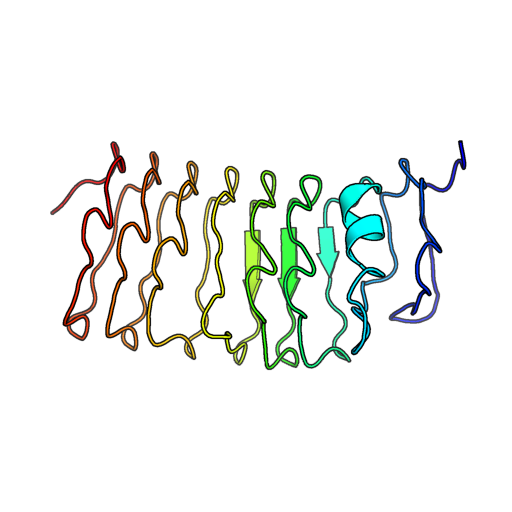LU A N 1
ATOM 706 C CA . GLU A 1 88 ? -11.042 -3.824 1.247 1.00 88.38 88 GLU A CA 1
ATOM 707 C C . GLU A 1 88 ? -10.501 -2.654 0.403 1.00 88.38 88 GLU A C 1
ATOM 709 O O . GLU A 1 88 ? -9.391 -2.130 0.569 1.00 88.38 88 GLU A O 1
ATOM 714 N N . ASN A 1 89 ? -11.311 -2.251 -0.571 1.00 87.50 89 ASN A N 1
ATOM 715 C CA . ASN A 1 89 ? -10.950 -1.333 -1.633 1.00 87.50 89 ASN A CA 1
ATOM 716 C C . ASN A 1 89 ? -10.561 0.051 -1.107 1.00 87.50 89 ASN A C 1
ATOM 718 O O . ASN A 1 89 ? -11.229 0.639 -0.260 1.00 87.50 89 ASN A O 1
ATOM 722 N N . HIS A 1 90 ? -9.491 0.613 -1.673 1.00 87.69 90 HIS A N 1
ATOM 723 C CA . HIS A 1 90 ? -9.055 1.988 -1.411 1.00 87.69 90 HIS A CA 1
ATOM 724 C C . HIS A 1 90 ? -8.833 2.381 0.059 1.00 87.69 90 HIS A C 1
ATOM 726 O O . HIS A 1 90 ? -8.785 3.579 0.334 1.00 87.69 90 HIS A O 1
ATOM 732 N N . CYS A 1 91 ? -8.673 1.437 0.998 1.00 86.69 91 CYS A N 1
ATOM 733 C CA . CYS A 1 91 ? -8.607 1.809 2.413 1.00 86.69 91 CYS A CA 1
ATOM 734 C C . CYS A 1 91 ? -7.450 2.780 2.735 1.00 86.69 91 CYS A C 1
ATOM 736 O O . CYS A 1 91 ? -7.657 3.666 3.545 1.00 86.69 91 CYS A O 1
ATOM 738 N N . PHE A 1 92 ? -6.302 2.727 2.049 1.00 91.38 92 PHE A N 1
ATOM 739 C CA . PHE A 1 92 ? -5.162 3.637 2.290 1.00 91.38 92 PHE A CA 1
ATOM 740 C C . PHE A 1 92 ? -4.974 4.721 1.222 1.00 91.38 92 PHE A C 1
ATOM 742 O O . PHE A 1 92 ? -3.928 5.360 1.157 1.00 91.38 92 PHE A O 1
ATOM 749 N N . CYS A 1 93 ? -5.935 4.916 0.320 1.00 90.88 93 CYS A N 1
ATOM 750 C CA . CYS A 1 93 ? -5.765 5.887 -0.757 1.00 90.88 93 CYS A CA 1
ATOM 751 C C . CYS A 1 93 ? -5.638 7.307 -0.182 1.00 90.88 93 CYS A C 1
ATOM 753 O O . CYS A 1 93 ? -6.478 7.719 0.606 1.00 90.88 93 CYS A O 1
ATOM 755 N N . GLY A 1 94 ? -4.618 8.069 -0.583 1.00 91.81 94 GLY A N 1
ATOM 756 C CA . GLY A 1 94 ? -4.508 9.481 -0.195 1.00 91.81 94 GLY A CA 1
ATOM 757 C C . GLY A 1 94 ? -4.053 9.755 1.242 1.00 91.81 94 GLY A C 1
ATOM 758 O O . GLY A 1 94 ? -4.103 10.908 1.665 1.00 91.81 94 GLY A O 1
ATOM 759 N N . CYS A 1 95 ? -3.560 8.767 2.001 1.00 92.31 95 CYS A N 1
ATOM 760 C CA . CYS A 1 95 ? -2.874 9.036 3.274 1.00 92.31 95 CYS A CA 1
ATOM 761 C C . CYS A 1 95 ? -1.512 9.711 3.012 1.00 92.31 95 CYS A C 1
ATOM 763 O O . CYS A 1 95 ? -0.459 9.080 3.059 1.00 92.31 95 CYS A O 1
ATOM 765 N N . THR A 1 96 ? -1.514 11.002 2.683 1.00 94.88 96 THR A N 1
ATOM 766 C CA . THR A 1 96 ? -0.345 11.682 2.101 1.00 94.88 96 THR A CA 1
ATOM 767 C C . THR A 1 96 ? 0.890 11.692 3.001 1.00 94.88 96 THR A C 1
ATOM 769 O O . THR A 1 96 ? 2.000 11.702 2.476 1.00 94.88 96 THR A O 1
ATOM 772 N N . ASN A 1 97 ? 0.710 11.661 4.326 1.00 95.06 97 ASN A N 1
ATOM 773 C CA . ASN A 1 97 ? 1.800 11.659 5.306 1.00 95.06 97 ASN A CA 1
ATOM 774 C C . ASN A 1 97 ? 2.200 10.262 5.800 1.00 95.06 97 ASN A C 1
ATOM 776 O O . ASN A 1 97 ? 3.119 10.168 6.606 1.00 95.06 97 ASN A O 1
ATOM 780 N N . LEU A 1 98 ? 1.564 9.195 5.312 1.00 95.06 98 LEU A N 1
ATOM 781 C CA . LEU A 1 98 ? 1.834 7.832 5.760 1.00 95.06 98 LEU A CA 1
ATOM 782 C C . LEU A 1 98 ? 3.212 7.379 5.264 1.00 95.06 98 LEU A C 1
ATOM 784 O O . LEU A 1 98 ? 3.432 7.249 4.061 1.00 95.06 98 LEU A O 1
ATOM 788 N N . GLU A 1 99 ? 4.135 7.156 6.194 1.00 95.81 99 GLU A N 1
ATOM 789 C CA . GLU A 1 99 ? 5.528 6.777 5.940 1.00 95.81 99 GLU A CA 1
ATOM 790 C C . GLU A 1 99 ? 5.750 5.263 6.009 1.00 95.81 99 GLU A C 1
ATOM 792 O O . GLU A 1 99 ? 6.616 4.742 5.296 1.00 95.81 99 GLU A O 1
ATOM 797 N N . GLU A 1 100 ? 4.970 4.565 6.844 1.00 92.38 100 GLU A N 1
ATOM 798 C CA . GLU A 1 100 ? 5.106 3.133 7.115 1.00 92.38 100 GLU A CA 1
ATOM 799 C C . GLU A 1 100 ? 3.745 2.440 7.283 1.00 92.38 100 GLU A C 1
ATOM 801 O O . GLU A 1 100 ? 2.853 2.917 7.990 1.00 92.38 100 GLU A O 1
ATOM 806 N N . ILE A 1 101 ? 3.618 1.269 6.653 1.00 92.88 101 ILE A N 1
ATOM 807 C CA . ILE A 1 101 ? 2.480 0.360 6.800 1.00 92.88 101 ILE A CA 1
ATOM 808 C C . ILE A 1 101 ? 3.023 -1.020 7.147 1.00 92.88 101 ILE A C 1
ATOM 810 O O . ILE A 1 101 ? 3.744 -1.623 6.349 1.00 92.88 101 ILE A O 1
ATOM 814 N N . ASN A 1 102 ? 2.644 -1.528 8.317 1.00 90.75 102 ASN A N 1
ATOM 815 C CA . ASN A 1 102 ? 3.030 -2.854 8.780 1.00 90.75 102 ASN A CA 1
ATOM 816 C C . ASN A 1 102 ? 1.830 -3.801 8.690 1.00 90.75 102 ASN A C 1
ATOM 818 O O . ASN A 1 102 ? 0.860 -3.637 9.430 1.00 90.75 102 ASN A O 1
ATOM 822 N N . PHE A 1 103 ? 1.894 -4.780 7.781 1.00 90.06 103 PHE A N 1
ATOM 823 C CA . PHE A 1 103 ? 0.865 -5.812 7.625 1.00 90.06 103 PHE A CA 1
ATOM 824 C C . PHE A 1 103 ? 1.163 -7.043 8.475 1.00 90.06 103 PHE A C 1
ATOM 826 O O . PHE A 1 103 ? 2.311 -7.469 8.614 1.00 90.06 103 PHE A O 1
ATOM 833 N N . GLY A 1 104 ? 0.103 -7.668 8.972 1.00 86.81 104 GLY A N 1
ATOM 834 C CA . GLY A 1 104 ? 0.170 -8.983 9.582 1.00 86.81 104 GLY A CA 1
ATOM 835 C C . GLY A 1 104 ? 0.406 -10.086 8.544 1.00 86.81 104 GLY A C 1
ATOM 836 O O . GLY A 1 104 ? 0.113 -9.932 7.358 1.00 86.81 104 GLY A O 1
ATOM 837 N N . LYS A 1 105 ? 0.920 -11.239 8.995 1.00 79.62 105 LYS A N 1
ATOM 838 C CA . LYS A 1 105 ? 1.397 -12.335 8.123 1.00 79.62 105 LYS A CA 1
ATOM 839 C C . LYS A 1 105 ? 0.360 -12.887 7.127 1.00 79.62 105 LYS A C 1
ATOM 841 O O . LYS A 1 105 ? 0.765 -13.447 6.116 1.00 79.62 105 LYS A O 1
ATOM 846 N N . ASN A 1 106 ? -0.938 -12.708 7.384 1.00 82.38 106 ASN A N 1
ATOM 847 C CA . ASN A 1 106 ? -2.030 -13.319 6.614 1.00 82.38 106 ASN A CA 1
ATOM 848 C C . ASN A 1 106 ? -2.983 -12.304 5.967 1.00 82.38 106 ASN A C 1
ATOM 850 O O . ASN A 1 106 ? -4.061 -12.679 5.508 1.00 82.38 106 ASN A O 1
ATOM 854 N N . THR A 1 107 ? -2.620 -11.021 5.931 1.00 88.56 107 THR A N 1
ATOM 855 C CA . THR A 1 107 ? -3.503 -9.989 5.382 1.00 88.56 107 THR A CA 1
ATOM 856 C C . THR A 1 107 ? -3.778 -10.240 3.901 1.00 88.56 107 THR A C 1
ATOM 858 O O . THR A 1 107 ? -2.843 -10.285 3.109 1.00 88.56 107 THR A O 1
ATOM 861 N N . CYS A 1 108 ? -5.046 -10.386 3.511 1.00 89.50 108 CYS A N 1
ATOM 862 C CA . CYS A 1 108 ? -5.486 -10.506 2.119 1.00 89.50 108 CYS A CA 1
ATOM 863 C C . CYS A 1 108 ? -6.119 -9.196 1.628 1.00 89.50 108 CYS A C 1
ATOM 865 O O . CYS A 1 108 ? -6.557 -8.369 2.425 1.00 89.50 108 CYS A O 1
ATOM 867 N N . PHE A 1 109 ? -6.184 -9.001 0.307 1.00 90.50 109 PHE A N 1
ATOM 868 C CA . PHE A 1 109 ? -6.680 -7.755 -0.284 1.00 90.50 109 PHE A CA 1
ATOM 869 C C . PHE A 1 109 ? -7.794 -7.954 -1.302 1.00 90.50 109 PHE A C 1
ATOM 871 O O . PHE A 1 109 ? -7.669 -8.777 -2.216 1.00 90.50 109 PHE A O 1
ATOM 878 N N . ASP A 1 110 ? -8.787 -7.071 -1.250 1.00 87.81 110 ASP A N 1
ATOM 879 C CA . ASP A 1 110 ? -9.846 -7.004 -2.252 1.00 87.81 110 ASP A CA 1
ATOM 880 C C . ASP A 1 110 ? -9.359 -6.441 -3.599 1.00 87.81 110 ASP A C 1
ATOM 882 O O . ASP A 1 110 ? -8.285 -5.839 -3.721 1.00 87.81 110 ASP A O 1
ATOM 886 N N . LYS A 1 111 ? -10.147 -6.659 -4.652 1.00 86.50 111 LYS A N 1
ATOM 887 C CA . LYS A 1 111 ? -9.852 -6.415 -6.067 1.00 86.50 111 LYS A CA 1
ATOM 888 C C . LYS A 1 111 ? -9.304 -5.021 -6.372 1.00 86.50 111 LYS A C 1
ATOM 890 O O . LYS A 1 111 ? -8.435 -4.923 -7.236 1.00 86.50 111 LYS A O 1
ATOM 895 N N . TRP A 1 112 ? -9.744 -3.985 -5.667 1.00 84.75 112 TRP A N 1
ATOM 896 C CA . TRP A 1 112 ? -9.394 -2.582 -5.909 1.00 84.75 112 TRP A CA 1
ATOM 897 C C . TRP A 1 112 ? -8.621 -1.943 -4.748 1.00 84.75 112 TRP A C 1
ATOM 899 O O . TRP A 1 112 ? -8.667 -0.725 -4.556 1.00 84.75 112 TRP A O 1
ATOM 909 N N . VAL A 1 113 ? -7.876 -2.737 -3.968 1.00 83.31 113 VAL A N 1
ATOM 910 C CA . VAL A 1 113 ? -6.893 -2.170 -3.034 1.00 83.31 113 VAL A CA 1
ATOM 911 C C . VAL A 1 113 ? -5.925 -1.246 -3.782 1.00 83.31 113 VAL A C 1
ATOM 913 O O . VAL A 1 113 ? -5.422 -1.576 -4.861 1.00 83.31 113 VAL A O 1
ATOM 916 N N . THR A 1 114 ? -5.659 -0.080 -3.200 1.00 85.62 114 THR A N 1
ATOM 917 C CA . THR A 1 114 ? -4.658 0.849 -3.710 1.00 85.62 114 THR A CA 1
ATOM 918 C C . THR A 1 114 ? -3.941 1.539 -2.560 1.00 85.62 114 THR A C 1
ATOM 920 O O . THR A 1 114 ? -4.555 1.910 -1.560 1.00 85.62 114 THR A O 1
ATOM 923 N N . PHE A 1 115 ? -2.644 1.719 -2.753 1.00 95.75 115 PHE A N 1
ATOM 924 C CA . PHE A 1 115 ? -1.731 2.543 -1.973 1.00 95.75 115 PHE A CA 1
ATOM 925 C C . PHE A 1 115 ? -1.375 3.811 -2.769 1.00 95.75 115 PHE A C 1
ATOM 927 O O . PHE A 1 115 ? -0.276 4.342 -2.658 1.00 95.75 115 PHE A O 1
ATOM 934 N N . ALA A 1 116 ? -2.282 4.281 -3.633 1.00 96.19 116 ALA A N 1
ATOM 935 C CA . ALA A 1 116 ? -2.069 5.487 -4.418 1.00 96.19 116 ALA A CA 1
ATOM 936 C C . ALA A 1 116 ? -2.033 6.747 -3.540 1.00 96.19 116 ALA A C 1
ATOM 938 O O . ALA A 1 116 ? -2.778 6.878 -2.568 1.00 96.19 116 ALA A O 1
ATOM 939 N N . ASN A 1 117 ? -1.221 7.714 -3.966 1.00 97.50 117 ASN A N 1
ATOM 940 C CA . ASN A 1 117 ? -1.038 9.022 -3.339 1.00 97.50 117 ASN A CA 1
ATOM 941 C C . ASN A 1 117 ? -0.491 8.968 -1.901 1.00 97.50 117 ASN A C 1
ATOM 943 O O . ASN A 1 117 ? -0.703 9.897 -1.122 1.00 97.50 117 ASN A O 1
ATOM 947 N N . LEU A 1 118 ? 0.255 7.917 -1.554 1.00 97.31 118 LEU A N 1
ATOM 948 C CA . LEU A 1 118 ? 1.039 7.875 -0.321 1.00 97.31 118 LEU A CA 1
ATOM 949 C C . LEU A 1 118 ? 2.365 8.619 -0.519 1.00 97.31 118 LEU A C 1
ATOM 951 O O . LEU A 1 118 ? 3.424 8.015 -0.690 1.00 97.31 118 LEU A O 1
ATOM 955 N N . PHE A 1 119 ? 2.298 9.951 -0.574 1.00 97.56 119 PHE A N 1
ATOM 956 C CA . PHE A 1 119 ? 3.435 10.801 -0.950 1.00 97.56 119 PHE A CA 1
ATOM 957 C C . PHE A 1 119 ? 4.652 10.611 -0.035 1.00 97.56 119 PHE A C 1
ATOM 959 O O . PHE A 1 119 ? 5.786 10.691 -0.517 1.00 97.56 119 PHE A O 1
ATOM 966 N N . SER A 1 120 ? 4.413 10.322 1.247 1.00 97.50 120 SER A N 1
ATOM 967 C CA . SER A 1 120 ? 5.455 10.118 2.253 1.00 97.50 120 SER A CA 1
ATOM 968 C C . SER A 1 120 ? 5.951 8.680 2.414 1.00 97.50 120 SER A C 1
ATOM 970 O O . SER A 1 120 ? 6.972 8.481 3.071 1.00 97.50 120 SER A O 1
ATOM 972 N N . LEU A 1 121 ? 5.309 7.688 1.787 1.00 97.62 121 LEU A N 1
ATOM 973 C CA . LEU A 1 121 ? 5.664 6.278 1.965 1.00 97.62 121 LEU A CA 1
ATOM 974 C C . LEU A 1 121 ? 7.088 6.024 1.473 1.00 97.62 121 LEU A C 1
ATOM 976 O O . LEU A 1 121 ? 7.386 6.249 0.302 1.00 97.62 121 LEU A O 1
ATOM 980 N N . THR A 1 122 ? 7.961 5.535 2.353 1.00 95.00 122 THR A N 1
ATOM 981 C CA . THR A 1 122 ? 9.379 5.297 2.017 1.00 95.00 122 THR A CA 1
ATOM 982 C C . THR A 1 122 ? 9.688 3.833 1.722 1.00 95.00 122 THR A C 1
ATOM 984 O O . THR A 1 122 ? 10.545 3.543 0.882 1.00 95.00 122 THR A O 1
ATOM 987 N N . LYS A 1 123 ? 8.973 2.923 2.390 1.00 90.44 123 LYS A N 1
ATOM 988 C CA . LYS A 1 123 ? 9.086 1.466 2.280 1.00 90.44 123 LYS A CA 1
ATOM 989 C C . LYS A 1 123 ? 7.719 0.823 2.506 1.00 90.44 123 LYS A C 1
ATOM 991 O O . LYS A 1 123 ? 6.894 1.355 3.245 1.00 90.44 123 LYS A O 1
ATOM 996 N N . ILE A 1 124 ? 7.499 -0.343 1.912 1.00 92.19 124 ILE A N 1
ATOM 997 C CA . ILE A 1 124 ? 6.334 -1.181 2.197 1.00 92.19 124 ILE A CA 1
ATOM 998 C C . ILE A 1 124 ? 6.701 -2.649 2.014 1.00 92.19 124 ILE A C 1
ATOM 1000 O O . ILE A 1 124 ? 7.289 -3.026 1.001 1.00 92.19 124 ILE A O 1
ATOM 1004 N N . SER A 1 125 ? 6.339 -3.473 2.993 1.00 90.50 125 SER A N 1
ATOM 1005 C CA . SER A 1 125 ? 6.475 -4.926 2.911 1.00 90.50 125 SER A CA 1
ATOM 1006 C C . SER A 1 125 ? 5.133 -5.509 2.498 1.00 90.50 125 SER A C 1
ATOM 1008 O O . SER A 1 125 ? 4.185 -5.480 3.274 1.00 90.50 125 SER A O 1
ATOM 1010 N N . LEU A 1 126 ? 5.020 -6.006 1.269 1.00 88.81 126 LEU A N 1
ATOM 1011 C CA . LEU A 1 126 ? 3.774 -6.613 0.796 1.00 88.81 126 LEU A CA 1
ATOM 1012 C C . LEU A 1 126 ? 3.515 -7.953 1.517 1.00 88.81 126 LEU A C 1
ATOM 1014 O O . LEU A 1 126 ? 4.468 -8.663 1.830 1.00 88.81 126 LEU A O 1
ATOM 1018 N N . PRO A 1 127 ? 2.263 -8.340 1.805 1.00 87.19 127 PRO A N 1
ATOM 1019 C CA . PRO A 1 127 ? 1.963 -9.669 2.331 1.00 87.19 127 PRO A CA 1
ATOM 1020 C C . PRO A 1 127 ? 2.056 -10.745 1.238 1.00 87.19 127 PRO A C 1
ATOM 1022 O O . PRO A 1 127 ? 1.697 -10.516 0.081 1.00 87.19 127 PRO A O 1
ATOM 1025 N N . THR A 1 128 ? 2.452 -11.955 1.643 1.00 88.12 128 THR A N 1
ATOM 1026 C CA . THR A 1 128 ? 2.665 -13.145 0.786 1.00 88.12 128 THR A CA 1
ATOM 1027 C C . THR A 1 128 ? 1.395 -13.736 0.184 1.00 88.12 128 THR A C 1
ATOM 1029 O O . THR A 1 128 ? 1.447 -14.676 -0.606 1.00 88.12 128 THR A O 1
ATOM 1032 N N . THR A 1 129 ? 0.240 -13.184 0.528 1.00 90.19 129 THR A N 1
ATOM 1033 C CA . THR A 1 129 ? -1.064 -13.513 -0.054 1.00 90.19 129 THR A CA 1
ATOM 1034 C C . THR A 1 129 ? -1.307 -12.759 -1.369 1.00 90.19 129 THR A C 1
ATOM 1036 O O . THR A 1 129 ? -2.154 -13.156 -2.171 1.00 90.19 129 THR A O 1
ATOM 1039 N N . LEU A 1 130 ? -0.577 -11.664 -1.624 1.00 91.25 130 LEU A N 1
ATOM 1040 C CA . LEU A 1 130 ? -0.781 -10.816 -2.793 1.00 91.25 130 LEU A CA 1
ATOM 1041 C C . LEU A 1 130 ? -0.193 -11.475 -4.045 1.00 91.25 130 LEU A C 1
ATOM 1043 O O . LEU A 1 130 ? 1.013 -11.628 -4.147 1.00 91.25 130 LEU A O 1
ATOM 1047 N N . THR A 1 131 ? -1.026 -11.796 -5.037 1.00 94.00 131 THR A N 1
ATOM 1048 C CA . THR A 1 131 ? -0.587 -12.439 -6.297 1.00 94.00 131 THR A CA 1
ATOM 1049 C C . THR A 1 131 ? -0.420 -11.469 -7.469 1.00 94.00 131 THR A C 1
ATOM 1051 O O . THR A 1 131 ? 0.093 -11.834 -8.528 1.00 94.00 131 THR A O 1
ATOM 1054 N N . LYS A 1 132 ? -0.875 -10.218 -7.324 1.00 95.62 132 LYS A N 1
ATOM 1055 C CA . LYS A 1 132 ? -0.836 -9.197 -8.382 1.00 95.62 132 LYS A CA 1
ATOM 1056 C C . LYS A 1 132 ? -0.587 -7.817 -7.788 1.00 95.62 132 LYS A C 1
ATOM 1058 O O . LYS A 1 132 ? -1.317 -7.409 -6.888 1.00 95.62 132 LYS A O 1
ATOM 1063 N N . ILE A 1 133 ? 0.341 -7.061 -8.369 1.00 96.44 133 ILE A N 1
ATOM 1064 C CA . ILE A 1 133 ? 0.407 -5.611 -8.166 1.00 96.44 133 ILE A CA 1
ATOM 1065 C C . ILE A 1 133 ? -0.599 -4.985 -9.129 1.00 96.44 133 ILE A C 1
ATOM 1067 O O . ILE A 1 133 ? -0.506 -5.149 -10.345 1.00 96.44 133 ILE A O 1
ATOM 1071 N N . LYS A 1 134 ? -1.621 -4.323 -8.592 1.00 95.81 134 LYS A N 1
ATOM 1072 C CA . LYS A 1 134 ? -2.781 -3.858 -9.362 1.00 95.81 134 LYS A CA 1
ATOM 1073 C C . LYS A 1 134 ? -2.504 -2.550 -10.106 1.00 95.81 134 LYS A C 1
ATOM 1075 O O . LYS A 1 134 ? -1.528 -1.845 -9.852 1.00 95.81 134 LYS A O 1
ATOM 1080 N N . LYS A 1 135 ? -3.404 -2.222 -11.038 1.00 96.75 135 LYS A N 1
ATOM 1081 C CA . LYS A 1 135 ? -3.406 -0.937 -11.743 1.00 96.75 135 LYS A CA 1
ATOM 1082 C C . LYS A 1 135 ? -3.434 0.212 -10.728 1.00 96.75 135 LYS A C 1
ATOM 1084 O O . LYS A 1 135 ? -4.257 0.194 -9.818 1.00 96.75 135 LYS A O 1
ATOM 1089 N N . PHE A 1 136 ? -2.537 1.184 -10.894 1.00 96.50 136 PHE A N 1
ATOM 1090 C CA . PHE A 1 136 ? -2.346 2.336 -9.996 1.00 96.50 136 PHE A CA 1
ATOM 1091 C C . PHE A 1 136 ? -1.987 2.028 -8.530 1.00 96.50 136 PHE A C 1
ATOM 1093 O O . PHE A 1 136 ? -2.036 2.946 -7.715 1.00 96.50 136 PHE A O 1
ATOM 1100 N N . MET A 1 137 ? -1.625 0.791 -8.173 1.00 96.88 137 MET A N 1
ATOM 1101 C CA . MET A 1 137 ? -1.502 0.376 -6.768 1.00 96.88 137 MET A CA 1
ATOM 1102 C C . MET A 1 137 ? -0.534 1.230 -5.942 1.00 96.88 137 MET A C 1
ATOM 1104 O O . MET A 1 137 ? -0.824 1.475 -4.786 1.00 96.88 137 MET A O 1
ATOM 1108 N N . PHE A 1 138 ? 0.556 1.723 -6.522 1.00 97.94 138 PHE A N 1
ATOM 1109 C CA . PHE A 1 138 ? 1.533 2.620 -5.894 1.00 97.94 138 PHE A CA 1
ATOM 1110 C C . PHE A 1 138 ? 1.670 3.942 -6.658 1.00 97.94 138 PHE A C 1
ATOM 1112 O O . PHE A 1 138 ? 2.708 4.600 -6.614 1.00 97.94 138 PHE A O 1
ATOM 1119 N N . LYS A 1 139 ? 0.633 4.348 -7.402 1.00 98.12 139 LYS A N 1
ATOM 1120 C CA . LYS A 1 139 ? 0.666 5.604 -8.157 1.00 98.12 139 LYS A CA 1
ATOM 1121 C C . LYS A 1 139 ? 0.949 6.772 -7.210 1.00 98.12 139 LYS A C 1
ATOM 1123 O O . LYS A 1 139 ? 0.269 6.934 -6.204 1.00 98.12 139 LYS A O 1
ATOM 1128 N N . ASN A 1 140 ? 1.880 7.639 -7.592 1.00 98.44 140 ASN A N 1
ATOM 1129 C CA . ASN A 1 140 ? 2.310 8.814 -6.843 1.00 98.44 140 ASN A CA 1
ATOM 1130 C C . ASN A 1 140 ? 2.914 8.509 -5.458 1.00 98.44 140 ASN A C 1
ATOM 1132 O O . ASN A 1 140 ? 2.955 9.409 -4.627 1.00 98.44 140 ASN A O 1
ATOM 1136 N N . CYS A 1 141 ? 3.434 7.309 -5.185 1.00 98.06 141 CYS A N 1
ATOM 1137 C CA . CYS A 1 141 ? 4.253 7.084 -3.987 1.00 98.06 141 CYS A CA 1
ATOM 1138 C C . CYS A 1 141 ? 5.639 7.715 -4.172 1.00 98.06 141 CYS A C 1
ATOM 1140 O O . CYS A 1 141 ? 6.625 7.028 -4.430 1.00 98.06 141 CYS A O 1
ATOM 1142 N N . TRP A 1 142 ? 5.707 9.049 -4.129 1.00 96.19 142 TRP A N 1
ATOM 1143 C CA . TRP A 1 142 ? 6.872 9.811 -4.579 1.00 96.19 142 TRP A CA 1
ATOM 1144 C C . TRP A 1 142 ? 8.146 9.400 -3.855 1.00 96.19 142 TRP A C 1
ATOM 1146 O O . TRP A 1 142 ? 9.157 9.205 -4.524 1.00 96.19 142 TRP A O 1
ATOM 1156 N N . ARG A 1 143 ? 8.081 9.236 -2.528 1.00 97.25 143 ARG A N 1
ATOM 1157 C CA . ARG A 1 143 ? 9.225 8.914 -1.663 1.00 97.25 143 ARG A CA 1
ATOM 1158 C C . ARG A 1 143 ? 9.545 7.422 -1.555 1.00 97.25 143 ARG A C 1
ATOM 1160 O O . ARG A 1 143 ? 10.507 7.093 -0.859 1.00 97.25 143 ARG A O 1
ATOM 1167 N N . LEU A 1 144 ? 8.801 6.541 -2.229 1.00 97.12 144 LEU A N 1
ATOM 1168 C CA . LEU A 1 144 ? 9.059 5.102 -2.188 1.00 97.12 144 LEU A CA 1
ATOM 1169 C C . LEU A 1 144 ? 10.395 4.833 -2.875 1.00 97.12 144 LEU A C 1
ATOM 1171 O O . LEU A 1 144 ? 10.509 5.044 -4.079 1.00 97.12 144 LEU A O 1
ATOM 1175 N N . LYS A 1 145 ? 11.398 4.394 -2.109 1.00 94.94 145 LYS A N 1
ATOM 1176 C CA . LYS A 1 145 ? 12.763 4.210 -2.627 1.00 94.94 145 LYS A CA 1
ATOM 1177 C C . LYS A 1 145 ? 12.993 2.832 -3.215 1.00 94.94 145 LYS A C 1
ATOM 1179 O O . LYS A 1 145 ? 13.614 2.702 -4.261 1.00 94.94 145 LYS A O 1
ATOM 1184 N N . ASN A 1 146 ? 12.480 1.817 -2.534 1.00 91.69 146 ASN A N 1
ATOM 1185 C CA . ASN A 1 146 ? 12.641 0.419 -2.897 1.00 91.69 146 ASN A CA 1
ATOM 1186 C C . ASN A 1 146 ? 11.330 -0.312 -2.620 1.00 91.69 146 ASN A C 1
ATOM 1188 O O . ASN A 1 146 ? 10.610 0.028 -1.677 1.00 91.69 146 ASN A O 1
ATOM 1192 N N . ILE A 1 147 ? 11.048 -1.338 -3.415 1.00 92.88 147 ILE A N 1
ATOM 1193 C CA . ILE A 1 147 ? 9.958 -2.272 -3.152 1.00 92.88 147 ILE A CA 1
ATOM 1194 C C . ILE A 1 147 ? 10.414 -3.692 -3.468 1.00 92.88 147 ILE A C 1
ATOM 1196 O O . ILE A 1 147 ? 10.977 -3.949 -4.532 1.00 92.88 147 ILE A O 1
ATOM 1200 N N . ASP A 1 148 ? 10.164 -4.605 -2.534 1.00 92.12 148 ASP A N 1
ATOM 1201 C CA . ASP A 1 148 ? 10.375 -6.031 -2.754 1.00 92.12 148 ASP A CA 1
ATOM 1202 C C . ASP A 1 148 ? 9.122 -6.629 -3.403 1.00 92.12 148 ASP A C 1
ATOM 1204 O O . ASP A 1 148 ? 8.052 -6.706 -2.789 1.00 92.12 148 ASP A O 1
ATOM 1208 N N . ILE A 1 149 ? 9.234 -6.996 -4.679 1.00 93.62 149 ILE A N 1
ATOM 1209 C CA . ILE A 1 149 ? 8.164 -7.683 -5.400 1.00 93.62 149 ILE A CA 1
ATOM 1210 C C . ILE A 1 149 ? 8.335 -9.175 -5.137 1.00 93.62 149 ILE A C 1
ATOM 1212 O O . ILE A 1 149 ? 9.311 -9.791 -5.552 1.00 93.62 149 ILE A O 1
ATOM 1216 N N . GLN A 1 150 ? 7.369 -9.763 -4.444 1.00 91.94 150 GLN A N 1
ATOM 1217 C CA . GLN A 1 150 ? 7.477 -11.139 -3.976 1.00 91.94 150 GLN A CA 1
ATOM 1218 C C . GLN A 1 150 ? 7.326 -12.171 -5.097 1.00 91.94 150 GLN A C 1
ATOM 1220 O O . GLN A 1 150 ? 6.624 -11.958 -6.085 1.00 91.94 150 GLN A O 1
ATOM 1225 N N . LYS A 1 151 ? 7.937 -13.346 -4.901 1.00 93.44 151 LYS A N 1
ATOM 1226 C CA . LYS A 1 151 ? 7.987 -14.446 -5.884 1.00 93.44 151 LYS A CA 1
ATOM 1227 C C . LYS A 1 151 ? 6.626 -14.979 -6.350 1.00 93.44 151 LYS A C 1
ATOM 1229 O O . LYS A 1 151 ? 6.552 -15.633 -7.380 1.00 93.44 151 LYS A O 1
ATOM 1234 N N . ASN A 1 152 ? 5.566 -14.759 -5.582 1.00 94.38 152 ASN A N 1
ATOM 1235 C CA . ASN A 1 152 ? 4.195 -15.179 -5.879 1.00 94.38 152 ASN A CA 1
ATOM 1236 C C . ASN A 1 152 ? 3.431 -14.166 -6.757 1.00 94.38 152 ASN A C 1
ATOM 1238 O O . ASN A 1 152 ? 2.302 -14.444 -7.165 1.00 94.38 152 ASN A O 1
ATOM 1242 N N . ILE A 1 153 ? 4.017 -12.999 -7.048 1.00 96.19 153 ILE A N 1
ATOM 1243 C CA . ILE A 1 153 ? 3.436 -12.016 -7.962 1.00 96.19 153 ILE A CA 1
ATOM 1244 C C . ILE A 1 153 ? 3.581 -12.512 -9.401 1.0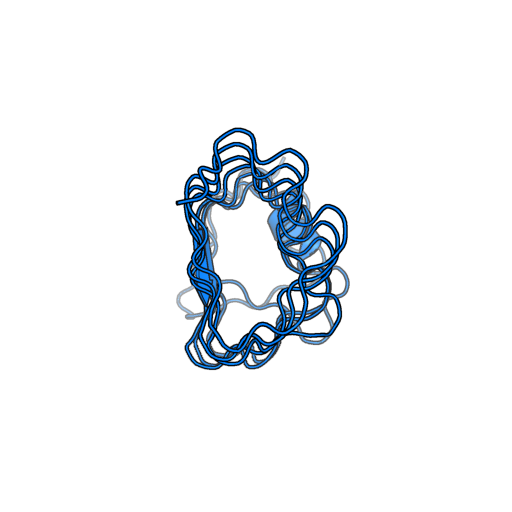0 96.19 153 ILE A C 1
ATOM 1246 O O . ILE A 1 153 ? 4.689 -12.734 -9.878 1.00 96.19 153 ILE A O 1
ATOM 1250 N N . VAL A 1 154 ? 2.454 -12.621 -10.108 1.00 97.44 154 VAL A N 1
ATOM 1251 C CA . VAL A 1 154 ? 2.415 -13.047 -11.522 1.00 97.44 154 VAL A CA 1
ATOM 1252 C C . VAL A 1 154 ? 2.139 -11.898 -12.493 1.00 97.44 154 VAL A C 1
ATOM 1254 O O . VAL A 1 154 ? 2.343 -12.023 -13.697 1.00 97.44 154 VAL A O 1
ATOM 1257 N N . LYS A 1 155 ? 1.642 -10.760 -11.991 1.00 97.56 155 LYS A N 1
ATOM 1258 C CA . LYS A 1 155 ? 1.221 -9.618 -12.815 1.00 97.56 155 LYS A CA 1
ATOM 1259 C C . LYS A 1 155 ? 1.470 -8.287 -12.114 1.00 97.56 155 LYS A C 1
ATOM 1261 O O . LYS A 1 155 ? 1.081 -8.122 -10.957 1.00 97.56 155 LYS A O 1
ATOM 1266 N N . ILE A 1 156 ? 2.011 -7.324 -12.859 1.00 97.75 156 ILE A N 1
ATOM 1267 C CA . ILE A 1 156 ? 2.135 -5.916 -12.468 1.00 97.75 156 ILE A CA 1
ATOM 1268 C C . ILE A 1 156 ? 1.267 -5.077 -13.412 1.00 97.75 156 ILE A C 1
ATOM 1270 O O . ILE A 1 156 ? 1.422 -5.129 -14.627 1.00 97.75 156 ILE A O 1
ATOM 1274 N N . GLY A 1 157 ? 0.285 -4.362 -12.869 1.00 97.56 157 GLY A N 1
ATOM 1275 C CA . GLY A 1 157 ? -0.741 -3.661 -13.638 1.00 97.56 157 GLY A CA 1
ATOM 1276 C C . GLY A 1 157 ? -0.297 -2.326 -14.237 1.00 97.56 157 GLY A C 1
ATOM 1277 O O . GLY A 1 157 ? 0.768 -1.793 -13.930 1.00 97.56 157 GLY A O 1
ATOM 1278 N N . ASP A 1 158 ? -1.164 -1.761 -15.077 1.00 98.12 158 ASP A N 1
ATOM 1279 C CA . ASP A 1 158 ? -0.933 -0.466 -15.723 1.00 98.12 158 ASP A CA 1
ATOM 1280 C C . ASP A 1 158 ? -0.670 0.630 -14.694 1.00 98.12 158 ASP A C 1
ATOM 1282 O O . ASP A 1 158 ? -1.382 0.740 -13.689 1.00 98.12 158 ASP A O 1
ATOM 1286 N N . PHE A 1 159 ? 0.330 1.470 -14.961 1.00 98.06 159 PHE A N 1
ATOM 1287 C CA . PHE A 1 159 ? 0.672 2.616 -14.116 1.00 98.06 159 PHE A CA 1
ATOM 1288 C C . PHE A 1 159 ? 0.869 2.266 -12.628 1.00 98.06 159 PHE A C 1
ATOM 1290 O O . PHE A 1 159 ? 0.689 3.134 -11.771 1.00 98.06 159 PHE A O 1
ATOM 1297 N N . ALA A 1 160 ? 1.201 1.007 -12.304 1.00 97.81 160 ALA A N 1
ATOM 1298 C CA . ALA A 1 160 ? 1.299 0.520 -10.930 1.00 97.81 160 ALA A CA 1
ATOM 1299 C C . ALA A 1 160 ? 2.242 1.364 -10.067 1.00 97.81 160 ALA A C 1
ATOM 1301 O O . ALA A 1 160 ? 1.896 1.656 -8.931 1.00 97.81 160 ALA A O 1
ATOM 1302 N N . PHE A 1 161 ? 3.366 1.811 -10.621 1.00 97.94 161 PHE A N 1
ATOM 1303 C CA . PHE A 1 161 ? 4.368 2.652 -9.965 1.00 97.94 161 PHE A CA 1
ATOM 1304 C C . PHE A 1 161 ? 4.481 4.031 -10.623 1.00 97.94 161 PHE A C 1
ATOM 1306 O O . PHE A 1 161 ? 5.524 4.676 -10.559 1.00 97.94 161 PHE A O 1
ATOM 1313 N N . GLN A 1 162 ? 3.424 4.501 -11.294 1.00 98.19 162 GLN A N 1
ATOM 1314 C CA . GLN A 1 162 ? 3.461 5.799 -11.961 1.00 98.19 162 GLN A CA 1
ATOM 1315 C C . GLN A 1 162 ? 3.869 6.899 -10.971 1.00 98.19 162 GLN A C 1
ATOM 1317 O O . GLN A 1 162 ? 3.254 7.047 -9.920 1.00 98.19 162 GLN A O 1
ATOM 1322 N N . ASN A 1 163 ? 4.850 7.716 -11.350 1.00 98.25 163 ASN A N 1
ATOM 1323 C CA . ASN A 1 163 ? 5.413 8.815 -10.570 1.00 98.25 163 ASN A CA 1
ATOM 1324 C C . ASN A 1 163 ? 6.046 8.403 -9.228 1.00 98.25 163 ASN A C 1
ATOM 1326 O O . ASN A 1 163 ? 6.168 9.258 -8.354 1.00 98.25 163 ASN A O 1
ATOM 1330 N N . CYS A 1 164 ? 6.491 7.160 -9.032 1.00 97.94 164 CYS A N 1
ATOM 1331 C CA . CYS A 1 164 ? 7.370 6.826 -7.903 1.00 97.94 164 CYS A CA 1
ATOM 1332 C C . CYS A 1 164 ? 8.771 7.416 -8.143 1.00 97.94 164 CYS A C 1
ATOM 1334 O O . CYS A 1 164 ? 9.701 6.718 -8.535 1.00 97.94 164 CYS A O 1
ATOM 1336 N N . LYS A 1 165 ? 8.901 8.739 -7.990 1.00 97.12 165 LYS A N 1
ATOM 1337 C CA . LYS A 1 165 ? 10.062 9.514 -8.452 1.00 97.12 165 LYS A CA 1
ATOM 1338 C C . LYS A 1 165 ? 11.379 9.044 -7.845 1.00 97.12 165 LYS A C 1
ATOM 1340 O O . LYS A 1 165 ? 12.360 9.014 -8.572 1.00 97.12 165 LYS A O 1
ATOM 1345 N N . PHE A 1 166 ? 11.376 8.674 -6.564 1.00 96.75 166 PHE A N 1
ATOM 1346 C CA . PHE A 1 166 ? 12.563 8.231 -5.829 1.00 96.75 166 PHE A CA 1
ATOM 1347 C C . PHE A 1 166 ? 12.777 6.711 -5.851 1.00 96.75 166 PHE A C 1
ATOM 1349 O O . PHE A 1 166 ? 13.686 6.238 -5.173 1.00 96.75 166 PHE A O 1
ATOM 1356 N N . LEU A 1 167 ? 11.976 5.949 -6.605 1.00 96.50 167 LEU A N 1
ATOM 1357 C CA . LEU A 1 167 ? 12.135 4.501 -6.720 1.00 96.50 167 LEU A CA 1
ATOM 1358 C C . LEU A 1 167 ? 13.413 4.201 -7.501 1.00 96.50 167 LEU A C 1
ATOM 1360 O O . LEU A 1 167 ? 13.457 4.438 -8.704 1.00 96.50 167 LEU A O 1
ATOM 1364 N N . THR A 1 168 ? 14.442 3.709 -6.815 1.00 94.75 168 THR A N 1
ATOM 1365 C CA . THR A 1 168 ? 15.779 3.502 -7.388 1.00 94.75 168 THR A CA 1
ATOM 1366 C C . THR A 1 168 ? 15.978 2.113 -7.963 1.00 94.75 168 THR A C 1
ATOM 1368 O O . THR A 1 168 ? 16.716 1.956 -8.932 1.00 94.75 168 THR A O 1
ATOM 1371 N N . GLN A 1 169 ? 15.319 1.108 -7.382 1.00 90.12 169 GLN A N 1
ATOM 1372 C CA . GLN A 1 169 ? 15.486 -0.288 -7.767 1.00 90.12 169 GLN A CA 1
ATOM 1373 C C . GLN A 1 169 ? 14.159 -1.042 -7.695 1.00 90.12 169 GLN A C 1
ATOM 1375 O O . GLN A 1 169 ? 13.386 -0.895 -6.745 1.00 90.12 169 GLN A O 1
ATOM 1380 N N . VAL A 1 170 ? 13.928 -1.896 -8.693 1.00 91.38 170 VAL A N 1
ATOM 1381 C CA . VAL A 1 170 ? 12.826 -2.859 -8.718 1.00 91.38 170 VAL A CA 1
ATOM 1382 C C . VAL A 1 170 ? 13.360 -4.190 -9.229 1.00 91.38 170 VAL A C 1
ATOM 1384 O O . VAL A 1 170 ? 13.747 -4.300 -10.388 1.00 91.38 170 VAL A O 1
ATOM 1387 N N . LYS A 1 171 ? 13.363 -5.214 -8.373 1.00 92.00 171 LYS A N 1
ATOM 1388 C CA . LYS A 1 171 ? 13.660 -6.586 -8.792 1.00 92.00 171 LYS A CA 1
ATOM 1389 C C . LYS A 1 171 ? 12.366 -7.239 -9.269 1.00 92.00 171 LYS A C 1
ATOM 1391 O O . LYS A 1 171 ? 11.445 -7.407 -8.476 1.00 92.00 171 LYS A O 1
ATOM 1396 N N . ILE A 1 172 ? 12.291 -7.590 -10.550 1.00 93.06 172 ILE A N 1
ATOM 1397 C CA . ILE A 1 172 ? 11.145 -8.310 -11.117 1.00 93.06 172 ILE A CA 1
ATOM 1398 C C . ILE A 1 172 ? 11.353 -9.819 -10.902 1.00 93.06 172 ILE A C 1
ATOM 1400 O O . ILE A 1 172 ? 12.369 -10.346 -11.353 1.00 93.06 172 ILE A O 1
ATOM 1404 N N . PRO A 1 173 ? 10.440 -10.529 -10.215 1.00 93.06 173 PRO A N 1
ATOM 1405 C CA . PRO A 1 173 ? 10.515 -11.982 -10.083 1.00 93.06 173 PRO A CA 1
ATOM 1406 C C . PRO A 1 173 ? 10.311 -12.708 -11.411 1.00 93.06 173 PRO A C 1
ATOM 1408 O O . PRO A 1 173 ? 9.531 -12.262 -12.249 1.00 93.06 173 PRO A O 1
ATOM 1411 N N . GLU A 1 174 ? 10.911 -13.891 -11.538 1.00 94.75 174 GLU A N 1
ATOM 1412 C CA . GLU A 1 174 ? 10.811 -14.753 -12.729 1.00 94.75 174 GLU A CA 1
ATOM 1413 C C . GLU A 1 174 ? 9.366 -15.153 -13.075 1.00 94.75 174 GLU A C 1
ATOM 1415 O O . GLU A 1 174 ? 9.037 -15.359 -14.238 1.00 94.75 174 GLU A O 1
ATOM 1420 N N . ASN A 1 175 ? 8.480 -15.207 -12.076 1.00 96.06 175 ASN A N 1
ATOM 1421 C CA . ASN A 1 175 ? 7.074 -15.576 -12.262 1.00 96.06 175 ASN A CA 1
ATOM 1422 C C . ASN A 1 175 ? 6.201 -14.444 -12.837 1.00 96.06 175 ASN A C 1
ATOM 1424 O O . ASN A 1 175 ? 5.028 -14.676 -13.141 1.00 96.06 175 ASN A O 1
ATOM 1428 N N . VAL A 1 176 ? 6.723 -13.217 -12.970 1.00 97.44 176 VAL A N 1
ATOM 1429 C CA . VAL A 1 176 ? 5.963 -12.095 -13.536 1.00 97.44 176 VAL A CA 1
ATOM 1430 C C . VAL A 1 176 ? 5.858 -12.260 -15.048 1.00 97.44 176 VAL A C 1
ATOM 1432 O O . VAL A 1 176 ? 6.805 -12.007 -15.783 1.00 97.44 176 VAL A O 1
ATOM 1435 N N . SER A 1 177 ? 4.665 -12.609 -15.525 1.00 97.06 177 SER A N 1
ATOM 1436 C CA . SER A 1 177 ? 4.396 -12.819 -16.952 1.00 97.06 177 SER A CA 1
ATOM 1437 C C . SER A 1 177 ? 3.803 -11.589 -17.651 1.00 97.06 177 SER A C 1
ATOM 1439 O O . SER A 1 177 ? 3.521 -11.626 -18.847 1.00 97.06 177 SER A O 1
ATOM 1441 N N . TYR A 1 178 ? 3.537 -10.507 -16.910 1.00 97.81 178 TYR A N 1
ATOM 1442 C CA . TYR A 1 178 ? 2.951 -9.281 -17.452 1.00 97.81 178 TYR A CA 1
ATOM 1443 C C . TYR A 1 178 ? 3.342 -8.041 -16.645 1.00 97.81 178 TYR A C 1
ATOM 1445 O O . TYR A 1 178 ? 3.145 -7.997 -15.426 1.00 97.81 178 TYR A O 1
ATOM 1453 N N . ILE A 1 179 ? 3.773 -6.999 -17.361 1.00 97.88 179 ILE A N 1
ATOM 1454 C CA . ILE A 1 179 ? 3.984 -5.640 -16.853 1.00 97.88 179 ILE A CA 1
ATOM 1455 C C . ILE A 1 179 ? 3.131 -4.679 -17.688 1.00 97.88 179 ILE A C 1
ATOM 1457 O O . ILE A 1 179 ? 3.231 -4.644 -18.912 1.00 97.88 179 ILE A O 1
ATOM 1461 N N . GLY A 1 180 ? 2.261 -3.924 -17.020 1.00 98.12 180 GLY A N 1
ATOM 1462 C CA . GLY A 1 180 ? 1.267 -3.071 -17.663 1.00 98.12 180 GLY A CA 1
ATOM 1463 C C . GLY A 1 180 ? 1.820 -1.784 -18.264 1.00 98.12 180 GLY A C 1
ATOM 1464 O O . GLY A 1 180 ? 2.936 -1.340 -17.971 1.00 98.12 180 GLY A O 1
ATOM 1465 N N . ILE A 1 181 ? 0.987 -1.1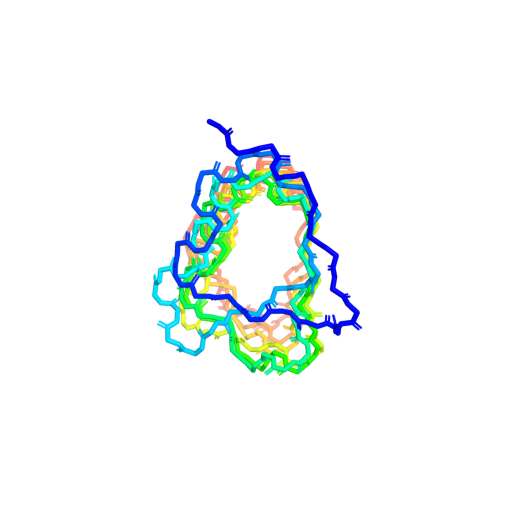36 -19.081 1.00 98.25 181 ILE A N 1
ATOM 1466 C CA . ILE A 1 181 ? 1.360 0.101 -19.772 1.00 98.25 181 ILE A CA 1
ATOM 1467 C C . ILE A 1 181 ? 1.724 1.195 -18.766 1.00 98.25 181 ILE A C 1
ATOM 1469 O O . ILE A 1 181 ? 1.036 1.413 -17.766 1.00 98.25 181 ILE A O 1
ATOM 1473 N N . GLY A 1 182 ? 2.839 1.886 -19.018 1.00 97.69 182 GLY A N 1
ATOM 1474 C CA . GLY A 1 182 ? 3.289 2.996 -18.182 1.00 97.69 182 GLY A CA 1
ATOM 1475 C C . GLY A 1 182 ? 3.537 2.620 -16.719 1.00 97.69 182 GLY A C 1
ATOM 1476 O O . GLY A 1 182 ? 3.504 3.516 -15.878 1.00 97.69 182 GLY A O 1
ATOM 1477 N N . CYS A 1 183 ? 3.766 1.334 -16.411 1.00 97.19 183 CYS A N 1
ATOM 1478 C CA . CYS A 1 183 ? 3.991 0.824 -15.057 1.00 97.19 183 CYS A CA 1
ATOM 1479 C C . CYS A 1 183 ? 4.968 1.698 -14.258 1.00 97.19 183 CYS A C 1
ATOM 1481 O O . CYS A 1 183 ? 4.652 2.079 -13.137 1.00 97.19 183 CYS A O 1
ATOM 1483 N N . PHE A 1 184 ? 6.080 2.103 -14.877 1.00 97.19 184 PHE A N 1
ATOM 1484 C CA . PHE A 1 184 ? 7.116 2.952 -14.279 1.00 97.19 184 PHE A CA 1
ATOM 1485 C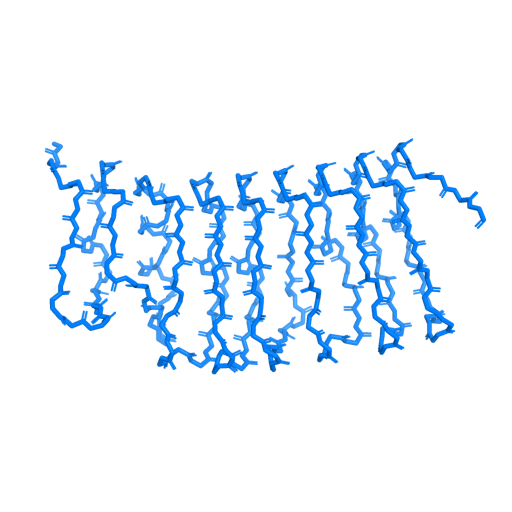 C . PHE A 1 184 ? 7.153 4.376 -14.866 1.00 97.19 184 PHE A C 1
ATOM 1487 O O . PHE A 1 184 ? 8.174 5.059 -14.817 1.00 97.19 184 PHE A O 1
ATOM 1494 N N . LYS A 1 185 ? 6.049 4.852 -15.464 1.00 97.69 185 LYS A N 1
ATOM 1495 C CA . LYS A 1 185 ? 5.982 6.202 -16.049 1.00 97.69 185 LYS A CA 1
ATOM 1496 C C . LYS A 1 185 ? 6.289 7.245 -14.972 1.00 97.69 185 LYS A C 1
ATOM 1498 O O . LYS A 1 185 ? 5.535 7.354 -14.013 1.00 97.69 185 LYS A O 1
ATOM 1503 N N . GLY A 1 186 ? 7.339 8.043 -15.157 1.00 97.31 186 GLY A N 1
ATOM 1504 C CA . GLY A 1 186 ? 7.735 9.084 -14.201 1.00 97.31 186 GLY A CA 1
ATOM 1505 C C . GLY A 1 186 ? 8.580 8.593 -13.016 1.00 97.31 186 GLY A C 1
ATOM 1506 O O . GLY A 1 186 ? 8.812 9.374 -12.093 1.00 97.31 186 GLY A O 1
ATOM 1507 N N . CYS A 1 187 ? 9.051 7.340 -13.025 1.00 96.88 187 CYS A N 1
ATOM 1508 C CA . CYS A 1 187 ? 10.079 6.854 -12.098 1.00 96.88 187 CYS A CA 1
ATOM 1509 C C . CYS A 1 187 ? 11.462 7.354 -12.536 1.00 96.88 187 CYS A C 1
ATOM 1511 O O . CYS A 1 187 ? 12.235 6.623 -13.146 1.00 96.88 187 CYS A O 1
ATOM 1513 N N . ILE A 1 188 ? 11.749 8.629 -12.282 1.00 96.12 188 ILE A N 1
ATOM 1514 C CA . ILE A 1 188 ? 12.949 9.305 -12.800 1.00 96.12 188 ILE A CA 1
ATOM 1515 C C . ILE A 1 188 ? 14.268 8.812 -12.185 1.00 96.12 188 ILE A C 1
ATOM 1517 O O . ILE A 1 188 ? 15.309 8.979 -12.808 1.00 96.12 188 ILE A O 1
ATOM 1521 N N . SER A 1 189 ? 14.235 8.220 -10.987 1.00 95.81 189 SER A N 1
ATOM 1522 C CA . SER A 1 189 ? 15.418 7.657 -10.317 1.00 95.81 189 SER A CA 1
ATOM 1523 C C . SER A 1 189 ? 15.607 6.157 -10.554 1.00 95.81 189 SER A C 1
ATOM 1525 O O . SER A 1 189 ? 16.540 5.583 -9.998 1.00 95.81 189 SER A O 1
ATOM 1527 N N . LEU A 1 190 ? 14.733 5.507 -11.330 1.00 93.81 190 LEU A N 1
ATOM 1528 C CA . LEU A 1 190 ? 14.797 4.062 -11.529 1.00 93.81 190 LEU A CA 1
ATOM 1529 C C . LEU A 1 190 ? 15.927 3.721 -12.498 1.00 93.81 190 LEU A C 1
ATOM 1531 O O . LEU A 1 190 ? 15.839 4.011 -13.692 1.00 93.81 190 LEU A O 1
ATOM 1535 N N . HIS A 1 191 ? 16.965 3.072 -11.979 1.00 79.81 191 HIS A N 1
ATOM 1536 C CA . HIS A 1 191 ? 18.053 2.535 -12.783 1.00 79.81 191 HIS A CA 1
ATOM 1537 C C . HIS A 1 191 ? 17.771 1.060 -13.082 1.00 79.81 191 HIS A C 1
ATOM 1539 O O . HIS A 1 191 ? 17.461 0.281 -12.181 1.00 79.81 191 HIS A O 1
ATOM 1545 N N . ILE A 1 192 ? 17.846 0.687 -14.358 1.00 57.88 192 ILE A N 1
ATOM 1546 C CA . ILE A 1 192 ? 17.736 -0.702 -14.805 1.00 57.88 192 ILE A CA 1
ATOM 1547 C C . ILE A 1 192 ? 19.172 -1.213 -14.948 1.00 57.88 192 ILE A C 1
ATOM 1549 O O . ILE A 1 192 ? 19.925 -0.653 -15.744 1.00 57.88 192 ILE A O 1
ATOM 1553 N N . PHE A 1 193 ? 19.545 -2.219 -14.157 1.00 50.22 193 PHE A N 1
ATOM 1554 C CA . PHE A 1 193 ? 20.735 -3.041 -14.387 1.00 50.22 193 PHE A CA 1
ATOM 1555 C C . PHE A 1 193 ? 20.288 -4.405 -14.901 1.00 50.22 193 PHE A C 1
ATOM 1557 O O . PHE A 1 193 ? 19.257 -4.898 -14.384 1.00 50.22 193 PHE A O 1
#